Protein AF-A0A7S0HTX1-F1 (afdb_monomer_lite)

pLDDT: mean 81.2, std 21.31, range [28.7, 97.94]

Secondary structure (DSSP, 8-state):
----------------------GGG-----------TTTTTT-SPPTTSS-HHHH-EEEE--TT---EEEETSS-HHHHHHHHHHHHHH--EES-TT----SSEE-EEEEEE-HHHHHHHHHHHTTTS--EEEE-TTSTT--TTT-EEEE-----SEEEEEEPPTT-EE-S-PPP--EEETTEE--S------S--SS----------TT--

Radius of gyration: 23.36 Å; chains: 1; bounding box: 84×33×63 Å

Organism: NCBI:txid3032

Sequence (212 aa):
DEESETKTSEEWDDNGRKDDIDLASIRAVYKEGITSSQCLDGLLAANGDKDWNNLLMREEVGRGIDGFTVNNVILQDECAKLIAETEKMGYSFWNPDSTRTDYRNADTIEIINDKFAQDLWSRIKHLIVPSVTISPGQNRWSRELEGKWVAVGLNPNMLFNRYHPGGHFSPHTDGYTIVDFNTRSMYSALFYLNDCTKGGATRMMEESGDAL

Foldseek 3Di:
DDDDDDDDDDDDPPPPPPVPPPVVLPDQDDDVAPAPQCLLPPLADAPVVDDLVVQWDWACPDPPDPDIDIPPLQPLSSLVSVVVSVVVVPWDFRDPVDPDPPAFGWTKHKYQYPNVFVRSCVSCVVVDPQKDAADPPDPPDDPLRHGIAGDDTDGSIDMDIGADVVGDHDDDDDDKDDPDSRDIDDDDDDDDSDDDPDDPDDDDDDPPPPDD

Structure (mmCIF, N/CA/C/O backbone):
data_AF-A0A7S0HTX1-F1
#
_entry.id   AF-A0A7S0HTX1-F1
#
loop_
_atom_site.group_PDB
_atom_site.id
_atom_site.type_symbol
_atom_site.label_atom_id
_atom_site.label_alt_id
_atom_site.label_comp_id
_atom_site.label_asym_id
_atom_site.label_entity_id
_atom_site.label_seq_id
_atom_site.pdbx_PDB_ins_code
_atom_site.Cartn_x
_atom_site.Cartn_y
_atom_site.Cartn_z
_atom_site.occupancy
_atom_site.B_iso_or_equiv
_atom_site.auth_seq_id
_atom_site.auth_comp_id
_atom_site.auth_asym_id
_atom_site.auth_atom_id
_atom_site.pdbx_PDB_model_num
ATOM 1 N N . ASP A 1 1 ? 62.842 17.394 44.190 1.00 36.06 1 ASP A N 1
ATOM 2 C CA . ASP A 1 1 ? 63.768 16.313 43.840 1.00 36.06 1 ASP A CA 1
ATOM 3 C C . ASP A 1 1 ? 63.113 15.392 42.845 1.00 36.06 1 ASP A C 1
ATOM 5 O O . ASP A 1 1 ? 61.965 14.996 43.019 1.00 36.06 1 ASP A O 1
ATOM 9 N N . GLU A 1 2 ? 63.825 15.260 41.738 1.00 36.78 2 GLU A N 1
ATOM 10 C CA . GLU A 1 2 ? 63.507 14.549 40.509 1.00 36.78 2 GLU A CA 1
ATOM 11 C C . GLU A 1 2 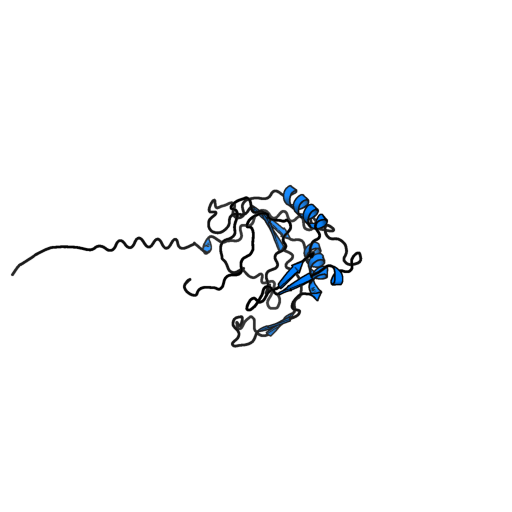? 63.372 13.043 40.760 1.00 36.78 2 GLU A C 1
ATOM 13 O O . GLU A 1 2 ? 64.079 12.503 41.602 1.00 36.78 2 GLU A O 1
ATOM 18 N N . GLU A 1 3 ? 62.517 12.361 39.999 1.00 36.28 3 GLU A N 1
ATOM 19 C CA . GLU A 1 3 ? 63.004 11.396 39.005 1.00 36.28 3 GLU A CA 1
ATOM 20 C C . GLU A 1 3 ? 61.860 10.879 38.124 1.00 36.28 3 GLU A C 1
ATOM 22 O O . GLU A 1 3 ? 60.774 10.510 38.569 1.00 36.28 3 GLU A O 1
ATOM 27 N N . SER A 1 4 ? 62.136 10.919 36.827 1.00 37.56 4 SER A N 1
ATOM 28 C CA . SER A 1 4 ? 61.386 10.338 35.725 1.00 37.56 4 SER A CA 1
ATOM 29 C C . SER A 1 4 ? 61.653 8.840 35.607 1.00 37.56 4 SER A C 1
ATOM 31 O O . SER A 1 4 ? 62.809 8.452 35.714 1.00 37.56 4 SER A O 1
ATOM 33 N N . GLU A 1 5 ? 60.666 8.046 35.182 1.00 34.84 5 GLU A N 1
ATOM 34 C CA . GLU A 1 5 ? 60.928 6.942 34.250 1.00 34.84 5 GLU A CA 1
ATOM 35 C C . GLU A 1 5 ? 59.662 6.509 33.486 1.00 34.84 5 GLU A C 1
ATOM 37 O O . GLU A 1 5 ? 58.601 6.239 34.042 1.00 34.84 5 GLU A O 1
ATOM 42 N N . THR A 1 6 ? 59.797 6.502 32.162 1.00 36.22 6 THR A N 1
ATOM 43 C CA . THR A 1 6 ? 58.844 6.082 31.124 1.00 36.22 6 THR A CA 1
ATOM 44 C C . THR A 1 6 ? 58.881 4.576 30.855 1.00 36.22 6 THR A C 1
ATOM 46 O O . THR A 1 6 ? 59.981 4.033 30.767 1.00 36.22 6 THR A O 1
ATOM 49 N N . LYS A 1 7 ? 57.710 3.975 30.556 1.00 33.84 7 LYS A N 1
ATOM 50 C CA . LYS A 1 7 ? 57.401 2.890 29.569 1.00 33.84 7 LYS A CA 1
ATOM 51 C C . LYS A 1 7 ? 56.114 2.158 30.009 1.00 33.84 7 LYS A C 1
ATOM 53 O O . LYS A 1 7 ? 55.938 1.993 31.203 1.00 33.84 7 LYS A O 1
ATOM 58 N N . THR A 1 8 ? 55.190 1.613 29.214 1.00 31.48 8 THR A N 1
ATOM 59 C CA . THR A 1 8 ? 54.783 1.561 27.789 1.00 31.48 8 THR A CA 1
ATOM 60 C C . THR A 1 8 ? 53.470 0.744 27.767 1.00 31.48 8 THR A C 1
ATOM 62 O O . THR A 1 8 ? 53.256 -0.028 28.699 1.00 31.48 8 THR A O 1
ATOM 65 N N . SER A 1 9 ? 52.704 0.841 26.665 1.00 29.75 9 SER A N 1
ATOM 66 C CA . SER A 1 9 ? 51.627 -0.061 26.173 1.00 29.75 9 SER A CA 1
ATOM 67 C C . SER A 1 9 ? 50.325 -0.101 26.998 1.00 29.75 9 SER A C 1
ATOM 69 O O . SER A 1 9 ? 50.384 -0.287 28.202 1.00 29.75 9 SER A O 1
ATOM 71 N N . GLU A 1 10 ? 49.113 0.062 26.464 1.00 30.55 10 GLU A N 1
ATOM 72 C CA . GLU A 1 10 ? 48.570 -0.239 25.132 1.00 30.55 10 GLU A CA 1
ATOM 73 C C . GLU A 1 10 ? 47.512 0.818 24.753 1.00 30.55 10 GLU A C 1
ATOM 75 O O . GLU A 1 10 ? 46.578 1.069 25.515 1.00 30.55 10 GLU A O 1
ATOM 80 N N . GLU A 1 11 ? 47.648 1.433 23.577 1.00 28.70 11 GLU A N 1
ATOM 81 C CA . GLU A 1 11 ? 46.566 2.187 22.937 1.00 28.70 11 GLU A CA 1
ATOM 82 C C . GLU A 1 11 ? 45.539 1.183 22.407 1.00 28.70 11 GLU A C 1
ATOM 84 O O . GLU A 1 11 ? 45.863 0.306 21.605 1.00 28.70 11 GLU A O 1
ATOM 89 N N . TRP A 1 12 ? 44.302 1.285 22.884 1.00 29.30 12 TRP A N 1
ATOM 90 C CA . TRP A 1 12 ? 43.168 0.608 22.275 1.00 29.30 12 TRP A CA 1
ATOM 91 C C . TRP A 1 12 ? 42.683 1.516 21.147 1.00 29.30 12 TRP A C 1
ATOM 93 O O . TRP A 1 12 ? 42.108 2.571 21.408 1.00 29.30 12 TRP A O 1
ATOM 103 N N . ASP A 1 13 ? 42.964 1.126 19.904 1.00 31.56 13 ASP A N 1
ATOM 104 C CA . ASP A 1 13 ? 42.397 1.760 18.715 1.00 31.56 13 ASP A CA 1
ATOM 105 C C . ASP A 1 13 ? 40.877 1.542 18.718 1.00 31.56 13 ASP A C 1
ATOM 107 O O . ASP A 1 13 ? 40.359 0.510 18.282 1.00 31.56 13 ASP A O 1
ATOM 111 N N . ASP A 1 14 ? 40.155 2.540 19.223 1.00 39.28 14 ASP A N 1
ATOM 112 C CA . ASP A 1 14 ? 38.710 2.684 19.088 1.00 39.28 14 ASP A CA 1
ATOM 113 C C . ASP A 1 14 ? 38.383 3.094 17.644 1.00 39.28 14 ASP A C 1
ATOM 115 O O . ASP A 1 14 ? 38.040 4.234 17.341 1.00 39.28 14 ASP A O 1
ATOM 119 N N . ASN A 1 15 ? 38.521 2.150 16.711 1.00 35.06 15 ASN A N 1
ATOM 120 C CA . ASN A 1 15 ? 37.925 2.264 15.380 1.00 35.06 15 ASN A CA 1
ATOM 121 C C . ASN A 1 15 ? 36.480 1.744 15.401 1.00 35.06 15 ASN A C 1
ATOM 123 O O . ASN A 1 15 ? 36.051 0.977 14.536 1.00 35.06 15 ASN A O 1
ATOM 127 N N . GLY A 1 16 ? 35.707 2.203 16.387 1.00 33.38 16 GLY A N 1
ATOM 128 C CA . GLY A 1 16 ? 34.257 2.232 16.329 1.00 33.38 16 GLY A CA 1
ATOM 129 C C . GLY A 1 16 ? 33.801 3.236 15.272 1.00 33.38 16 GLY A C 1
ATOM 130 O O . GLY A 1 16 ? 33.373 4.340 15.597 1.00 33.38 16 GLY A O 1
ATOM 131 N N . ARG A 1 17 ? 33.839 2.855 13.987 1.00 34.25 17 ARG A N 1
ATOM 132 C CA . ARG A 1 17 ? 32.943 3.479 13.003 1.00 34.25 17 ARG A CA 1
ATOM 133 C C . ARG A 1 17 ? 31.526 3.026 13.324 1.00 34.25 17 ARG A C 1
ATOM 135 O O . ARG A 1 17 ? 31.018 2.062 12.757 1.00 34.25 17 ARG A O 1
ATOM 142 N N . LYS A 1 18 ? 30.890 3.737 14.253 1.00 39.59 18 LYS A N 1
ATOM 143 C CA . LYS A 1 18 ? 29.456 3.972 14.157 1.00 39.59 18 LYS A CA 1
ATOM 144 C C . LYS A 1 18 ? 29.263 4.797 12.892 1.00 39.59 18 LYS A C 1
ATOM 146 O O . LYS A 1 18 ? 29.407 6.016 12.898 1.00 39.59 18 LYS A O 1
ATOM 151 N N . ASP A 1 19 ? 29.041 4.105 11.781 1.00 41.28 19 ASP A N 1
ATOM 152 C CA . ASP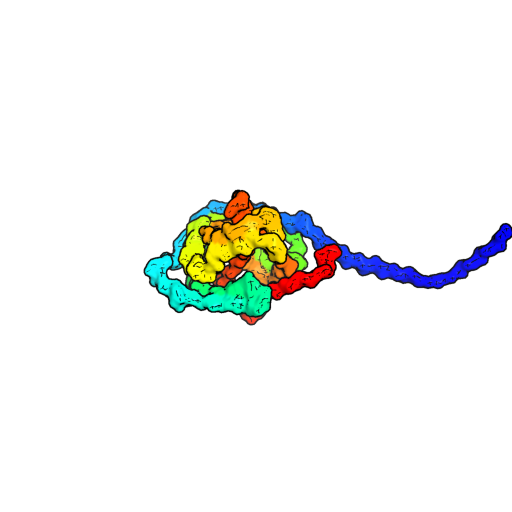 A 1 19 ? 28.448 4.714 10.601 1.00 41.28 19 ASP A CA 1
ATOM 153 C C . ASP A 1 19 ? 27.006 5.059 10.993 1.00 41.28 19 ASP A C 1
ATOM 155 O O . ASP A 1 19 ? 26.070 4.305 10.728 1.00 41.28 19 ASP A O 1
ATOM 159 N N . ASP A 1 20 ? 26.850 6.164 11.727 1.00 42.03 20 ASP A N 1
ATOM 160 C CA . ASP A 1 20 ? 25.557 6.716 12.088 1.00 42.03 20 ASP A CA 1
ATOM 161 C C . ASP A 1 20 ? 24.825 6.998 10.774 1.00 42.03 20 ASP A C 1
ATOM 163 O O . ASP A 1 20 ? 25.196 7.876 9.986 1.00 42.03 20 ASP A O 1
ATOM 167 N N . ILE A 1 21 ? 23.812 6.181 10.488 1.00 47.59 21 ILE A N 1
ATOM 168 C CA . ILE A 1 21 ? 22.892 6.430 9.389 1.00 47.59 21 ILE A CA 1
ATOM 169 C C . ILE A 1 21 ? 22.240 7.768 9.714 1.00 47.59 21 ILE A C 1
ATOM 171 O O . ILE A 1 21 ? 21.463 7.870 10.661 1.00 47.59 21 ILE A O 1
ATOM 175 N N . ASP A 1 22 ? 22.579 8.800 8.945 1.00 48.19 22 ASP A N 1
ATOM 176 C CA . ASP A 1 22 ? 21.937 10.100 9.061 1.00 48.19 22 ASP A CA 1
ATOM 177 C C . ASP A 1 22 ? 20.458 9.954 8.685 1.00 48.19 22 ASP A C 1
ATOM 179 O O . ASP A 1 22 ? 20.072 10.056 7.519 1.00 48.19 22 ASP A O 1
ATOM 183 N N . LEU A 1 23 ? 19.614 9.693 9.682 1.00 43.62 23 LEU A N 1
ATOM 184 C CA . LEU A 1 23 ? 18.167 9.584 9.527 1.00 43.62 23 LEU A CA 1
ATOM 185 C C . LEU A 1 23 ? 17.563 10.886 8.973 1.00 43.62 23 LEU A C 1
ATOM 187 O O . LEU A 1 23 ? 16.502 10.846 8.352 1.00 43.62 23 LEU A O 1
ATOM 191 N N . ALA A 1 24 ? 18.243 12.034 9.115 1.00 39.84 24 ALA A N 1
ATOM 192 C CA . ALA A 1 24 ? 17.802 13.298 8.528 1.00 39.84 24 ALA A CA 1
ATOM 193 C C . ALA A 1 24 ? 18.012 13.368 7.004 1.00 39.84 24 ALA A C 1
ATOM 195 O O . ALA A 1 24 ? 17.431 14.254 6.365 1.00 39.84 24 ALA A O 1
ATOM 196 N N . SER A 1 25 ? 18.785 12.437 6.426 1.00 41.06 25 SER A N 1
ATOM 197 C CA . SER A 1 25 ? 18.941 12.241 4.976 1.00 41.06 25 SER A CA 1
ATOM 198 C C . SER A 1 25 ? 17.798 11.431 4.345 1.00 41.06 25 SER A C 1
ATOM 200 O O . SER A 1 25 ? 17.620 11.453 3.126 1.00 41.06 25 SER A O 1
ATOM 202 N N . ILE A 1 26 ? 16.962 10.778 5.163 1.00 44.09 26 ILE A N 1
ATOM 203 C CA . ILE A 1 26 ? 15.733 10.105 4.731 1.00 44.09 26 ILE A CA 1
ATOM 204 C C . ILE A 1 26 ? 14.616 11.151 4.703 1.00 44.09 26 ILE A C 1
ATOM 206 O O . ILE A 1 26 ? 13.740 11.210 5.563 1.00 44.09 26 ILE A O 1
ATOM 210 N N . ARG A 1 27 ? 14.664 12.043 3.716 1.00 38.00 27 ARG A N 1
ATOM 211 C CA . ARG A 1 27 ? 13.543 12.938 3.413 1.00 38.00 27 ARG A CA 1
ATOM 212 C C . ARG A 1 27 ? 12.805 12.390 2.207 1.00 38.00 27 ARG A C 1
ATOM 214 O O . ARG A 1 27 ? 13.427 11.859 1.290 1.00 38.00 27 ARG A O 1
ATOM 221 N N . ALA A 1 28 ? 11.481 12.519 2.209 1.00 39.06 28 ALA A N 1
ATOM 222 C CA . ALA A 1 28 ? 10.701 12.314 1.000 1.00 39.06 28 ALA A CA 1
ATOM 223 C C . ALA A 1 28 ? 11.254 13.265 -0.066 1.00 39.06 28 ALA A C 1
ATOM 225 O O . ALA A 1 28 ? 11.171 14.487 0.084 1.00 39.06 28 ALA A O 1
ATOM 226 N N . VAL A 1 29 ? 11.892 12.711 -1.093 1.00 42.22 29 VAL A N 1
ATOM 227 C CA . VAL A 1 29 ? 12.323 13.517 -2.223 1.00 42.22 29 VAL A CA 1
ATOM 228 C C . VAL A 1 29 ? 11.120 13.672 -3.128 1.00 42.22 29 VAL A C 1
ATOM 230 O O . VAL A 1 29 ? 10.649 12.699 -3.716 1.00 42.22 29 VAL A O 1
ATOM 233 N N . TYR A 1 30 ? 10.618 14.901 -3.209 1.00 39.78 30 TYR A N 1
ATOM 234 C CA . TYR A 1 30 ? 9.608 15.270 -4.185 1.00 39.78 30 TYR A CA 1
ATOM 235 C C . TYR A 1 30 ? 10.227 15.130 -5.572 1.00 39.78 30 TYR A C 1
ATOM 237 O O . TYR A 1 30 ? 10.947 16.007 -6.045 1.00 39.78 30 TYR A O 1
ATOM 245 N N . LYS A 1 31 ? 9.951 14.008 -6.229 1.00 51.31 31 LYS A N 1
ATOM 246 C CA . LYS A 1 31 ? 10.006 13.967 -7.688 1.00 51.31 31 LYS A CA 1
ATOM 247 C C . LYS A 1 31 ? 8.867 14.850 -8.181 1.00 51.31 31 LYS A C 1
ATOM 249 O O . LYS A 1 31 ? 7.854 14.953 -7.489 1.00 51.31 31 LYS A O 1
ATOM 254 N N . GLU A 1 32 ? 9.020 15.508 -9.330 1.00 47.84 32 GLU A N 1
ATOM 255 C CA . GLU A 1 32 ? 7.864 16.105 -10.002 1.00 47.84 32 GLU A CA 1
ATOM 256 C C . GLU A 1 32 ? 6.833 14.989 -10.164 1.00 47.84 32 GLU A C 1
ATOM 258 O O . GLU A 1 32 ? 6.989 14.100 -11.001 1.00 47.84 32 GLU A O 1
ATOM 263 N N . GLY A 1 33 ? 5.849 14.961 -9.263 1.00 47.22 33 GLY A N 1
ATOM 264 C CA . GLY A 1 33 ? 4.803 13.967 -9.289 1.00 47.22 33 GLY A CA 1
ATOM 265 C C . GLY A 1 33 ? 4.161 14.111 -10.648 1.00 47.22 33 GLY A C 1
ATOM 266 O O . GLY A 1 33 ? 3.674 15.189 -10.995 1.00 47.22 33 GLY A O 1
ATOM 267 N N . ILE A 1 34 ? 4.184 13.049 -11.447 1.00 51.06 34 ILE A N 1
ATOM 268 C CA . ILE A 1 34 ? 3.283 12.978 -12.583 1.00 51.06 34 ILE A CA 1
ATOM 269 C C . ILE A 1 34 ? 1.907 12.855 -11.937 1.00 51.06 34 ILE A C 1
ATOM 271 O O . ILE A 1 34 ? 1.426 11.762 -11.646 1.00 51.06 34 ILE A O 1
ATOM 275 N N . THR A 1 35 ? 1.288 14.001 -11.654 1.00 51.25 35 THR A N 1
ATOM 276 C CA . THR A 1 35 ? -0.080 14.124 -11.156 1.00 51.25 35 THR A CA 1
ATOM 277 C C . THR A 1 35 ? -1.027 13.791 -12.303 1.00 51.25 35 THR A C 1
ATOM 279 O O . THR A 1 35 ? -1.844 14.599 -12.731 1.00 51.25 35 THR A O 1
ATOM 282 N N . SER A 1 36 ? -0.895 12.595 -12.869 1.00 58.31 36 SER A N 1
ATOM 283 C CA . SER A 1 36 ? -1.891 12.040 -13.763 1.00 58.31 36 SER A CA 1
ATOM 284 C C . SER A 1 36 ? -2.918 11.354 -12.881 1.00 58.31 36 SER A C 1
ATOM 286 O O . SER A 1 36 ? -2.930 10.133 -12.769 1.00 58.31 36 SER A O 1
ATOM 288 N N . SER A 1 37 ? -3.775 12.146 -12.235 1.00 64.00 37 SER A N 1
ATOM 289 C CA . SER A 1 37 ? -4.782 11.680 -11.268 1.00 64.00 37 SER A CA 1
ATOM 290 C C . SER A 1 37 ? -5.721 10.588 -11.796 1.00 64.00 37 SER A C 1
ATOM 292 O O . SER A 1 37 ? -6.448 9.994 -11.012 1.00 64.00 37 SER A O 1
ATOM 294 N N . GLN A 1 38 ? -5.684 10.310 -13.103 1.00 82.62 38 GLN A N 1
ATOM 295 C CA . GLN A 1 38 ? -6.527 9.349 -13.809 1.00 82.62 38 GLN A CA 1
ATOM 296 C C . GLN A 1 38 ? -5.748 8.208 -14.490 1.00 82.62 38 GLN A C 1
ATOM 298 O O . GLN A 1 38 ? -6.353 7.384 -15.167 1.00 82.62 38 GLN A O 1
ATOM 303 N N . CYS A 1 39 ? -4.413 8.127 -14.367 1.00 86.25 39 CYS A N 1
ATOM 304 C CA . CYS A 1 39 ? -3.630 7.129 -15.125 1.00 86.25 39 CYS A CA 1
ATOM 305 C C . CYS A 1 39 ? -3.918 5.671 -14.740 1.00 86.25 39 CYS A C 1
ATOM 307 O O . CYS A 1 39 ? -3.618 4.773 -15.522 1.00 86.25 39 CYS A O 1
ATOM 309 N N . LEU A 1 40 ? -4.472 5.434 -13.548 1.00 92.88 40 LEU A N 1
ATOM 310 C CA . LEU A 1 40 ? -4.791 4.096 -13.049 1.00 92.88 40 LEU A CA 1
ATOM 311 C C . LEU A 1 40 ? -6.294 3.786 -13.107 1.00 92.88 40 LEU A C 1
ATOM 313 O O . LEU A 1 40 ? -6.724 2.700 -12.708 1.00 92.88 40 LEU A O 1
ATOM 317 N N . ASP A 1 41 ? -7.103 4.725 -13.598 1.00 93.31 41 ASP A N 1
ATOM 318 C CA . ASP A 1 41 ? -8.555 4.603 -13.598 1.00 93.31 41 ASP A CA 1
ATOM 319 C C . ASP A 1 41 ? -8.996 3.465 -14.523 1.00 93.31 41 ASP A C 1
ATOM 321 O O . ASP A 1 41 ? -8.595 3.375 -15.683 1.00 93.31 41 ASP A O 1
ATOM 325 N N . GLY A 1 42 ? -9.847 2.578 -14.004 1.00 91.31 42 GLY A N 1
ATOM 326 C CA . GLY A 1 42 ? -10.396 1.462 -14.778 1.00 91.31 42 GLY A CA 1
ATOM 327 C C . GLY A 1 42 ? -9.403 0.334 -15.080 1.00 91.31 42 GLY A C 1
ATOM 328 O O . GLY A 1 42 ? -9.746 -0.580 -15.828 1.00 91.31 42 GLY A O 1
ATOM 329 N N . LEU A 1 43 ? -8.197 0.353 -14.497 1.00 93.06 43 LEU A N 1
ATOM 330 C CA . LEU A 1 43 ? -7.252 -0.762 -14.631 1.00 93.06 43 LEU A CA 1
ATOM 331 C C . LEU A 1 43 ? -7.687 -2.006 -13.847 1.00 93.06 43 LEU A C 1
ATOM 333 O O . LEU A 1 43 ? -7.308 -3.119 -14.214 1.00 93.06 43 LEU A O 1
ATOM 337 N N . LEU A 1 44 ? -8.495 -1.821 -12.800 1.00 92.00 44 LEU A N 1
ATOM 338 C CA . LEU A 1 44 ? -9.125 -2.902 -12.049 1.00 92.00 44 LEU A CA 1
ATOM 339 C C . LEU A 1 44 ? -10.508 -3.219 -12.622 1.00 92.00 44 LEU A C 1
ATOM 341 O O . LEU A 1 44 ? -11.288 -2.319 -12.938 1.00 92.00 44 LEU A O 1
ATOM 345 N N . ALA A 1 45 ? -10.835 -4.506 -12.703 1.00 84.56 45 ALA A N 1
ATOM 346 C CA . ALA A 1 45 ? -12.175 -4.970 -13.023 1.00 84.56 45 ALA A CA 1
ATOM 347 C C . ALA A 1 45 ? -13.186 -4.459 -11.988 1.00 84.56 45 ALA A C 1
ATOM 349 O O . ALA A 1 45 ? -12.895 -4.403 -10.784 1.00 84.56 45 ALA A O 1
ATOM 350 N N . ALA A 1 46 ? -14.391 -4.131 -12.458 1.00 76.38 46 ALA A N 1
ATOM 351 C CA . ALA A 1 46 ? -15.442 -3.618 -11.600 1.00 76.38 46 ALA A CA 1
ATOM 352 C C . ALA A 1 46 ? -15.851 -4.666 -10.557 1.00 76.38 46 ALA A C 1
ATOM 354 O O . ALA A 1 46 ? -15.919 -5.867 -10.826 1.00 76.38 46 ALA A O 1
ATOM 355 N N . ASN A 1 47 ? -16.187 -4.204 -9.351 1.00 67.81 47 ASN A N 1
ATOM 356 C CA . ASN A 1 47 ? -16.544 -5.110 -8.261 1.00 67.81 47 ASN A CA 1
ATOM 357 C C . ASN A 1 47 ? -17.820 -5.931 -8.528 1.00 67.81 47 ASN A C 1
ATOM 359 O O . ASN A 1 47 ? -18.008 -6.956 -7.887 1.00 67.81 47 ASN A O 1
ATOM 363 N N . GLY A 1 48 ? -18.668 -5.511 -9.475 1.00 66.75 48 GLY A N 1
ATOM 364 C CA . GLY A 1 48 ? -19.864 -6.252 -9.889 1.00 66.75 48 GLY A CA 1
ATOM 365 C C . GLY A 1 48 ? -19.597 -7.432 -10.830 1.00 66.75 48 GLY A C 1
ATOM 366 O O . GLY A 1 48 ? -20.476 -8.271 -10.994 1.00 66.75 48 GLY A O 1
ATOM 367 N N . ASP A 1 49 ? -18.399 -7.523 -11.414 1.00 66.56 49 ASP A N 1
ATOM 368 C CA . ASP A 1 49 ? -18.086 -8.541 -12.424 1.00 66.56 49 ASP A CA 1
ATOM 369 C C . ASP A 1 49 ? -17.595 -9.859 -11.809 1.00 66.56 49 ASP A C 1
ATOM 371 O O . ASP A 1 49 ? -17.487 -10.869 -12.508 1.00 66.56 49 ASP A O 1
ATOM 375 N N . LYS A 1 50 ? -17.249 -9.860 -10.512 1.00 73.25 50 LYS A N 1
ATOM 376 C CA . LYS A 1 50 ? -16.622 -11.001 -9.833 1.00 73.25 50 LYS A CA 1
ATOM 377 C C . LYS A 1 50 ? -17.112 -11.158 -8.399 1.00 73.25 50 LYS A C 1
ATOM 379 O O . LYS A 1 50 ? -17.334 -10.182 -7.689 1.00 73.25 50 LYS A O 1
ATOM 384 N N . ASP A 1 51 ? -17.203 -12.407 -7.954 1.00 81.38 51 ASP A N 1
ATOM 385 C CA . ASP A 1 51 ? -17.455 -12.737 -6.553 1.00 81.38 51 ASP A CA 1
ATOM 386 C C . ASP A 1 51 ? -16.143 -12.717 -5.757 1.00 81.38 51 ASP A C 1
ATOM 388 O O . ASP A 1 51 ? -15.459 -13.730 -5.593 1.00 81.38 51 ASP A O 1
ATOM 392 N N . TRP A 1 52 ? -15.763 -11.527 -5.292 1.00 79.50 52 TRP A N 1
ATOM 393 C CA . TRP A 1 52 ? -14.509 -11.310 -4.566 1.00 79.50 52 TRP A CA 1
ATOM 394 C C . TRP A 1 52 ? -14.410 -12.098 -3.261 1.00 79.50 52 TRP A C 1
ATOM 396 O O . TRP A 1 52 ? -13.307 -12.482 -2.885 1.00 79.50 52 TRP A O 1
ATOM 406 N N . ASN A 1 53 ? -15.536 -12.421 -2.618 1.00 75.75 53 ASN A N 1
ATOM 407 C CA . ASN A 1 53 ? -15.525 -13.228 -1.396 1.00 75.75 53 ASN A CA 1
ATOM 408 C C . ASN A 1 53 ? -14.985 -14.643 -1.652 1.00 75.75 53 ASN A C 1
ATOM 410 O O . ASN A 1 53 ? -14.395 -15.243 -0.760 1.00 75.75 53 ASN A O 1
ATOM 414 N N . ASN A 1 54 ? -15.180 -15.164 -2.867 1.00 79.38 54 ASN A N 1
ATOM 415 C CA . ASN A 1 54 ? -14.705 -16.485 -3.271 1.00 79.38 54 ASN A CA 1
ATOM 416 C C . ASN A 1 54 ? -13.316 -16.459 -3.933 1.00 79.38 54 ASN A C 1
ATOM 418 O O . ASN A 1 54 ? -12.666 -17.498 -4.020 1.00 79.38 54 ASN A O 1
ATOM 422 N N . LEU A 1 55 ? -12.856 -15.300 -4.417 1.00 83.94 55 LEU A N 1
ATOM 423 C CA . LEU A 1 55 ? -11.550 -15.162 -5.077 1.00 83.94 55 LEU A CA 1
ATOM 424 C C . LEU A 1 55 ? -10.416 -14.802 -4.116 1.00 83.94 55 LEU A C 1
ATOM 426 O O . LEU A 1 55 ? -9.266 -15.181 -4.358 1.00 83.94 55 LEU A O 1
ATOM 430 N N . LEU A 1 56 ? -10.728 -14.045 -3.065 1.00 90.00 56 LEU A N 1
ATOM 431 C CA . LEU A 1 56 ? -9.744 -13.576 -2.103 1.00 90.00 56 LEU A CA 1
ATOM 432 C C . LEU A 1 56 ? -9.496 -14.641 -1.037 1.00 90.00 56 LEU A C 1
ATOM 434 O O . LEU A 1 56 ? -10.424 -15.140 -0.405 1.00 90.00 56 LEU A O 1
ATOM 438 N N . MET A 1 57 ? -8.225 -14.956 -0.804 1.00 87.94 57 MET A N 1
ATOM 439 C CA .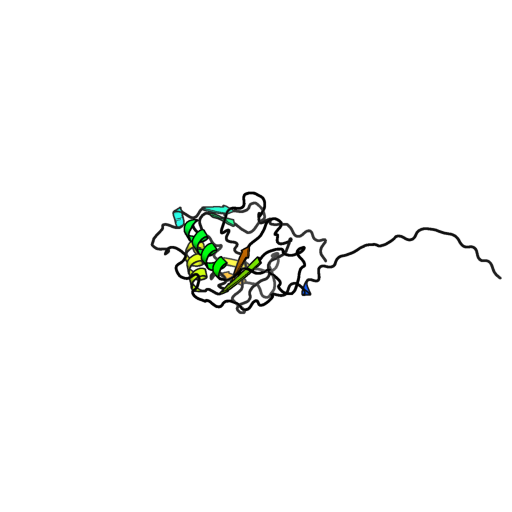 MET A 1 57 ? -7.816 -15.884 0.252 1.00 87.94 57 MET A CA 1
ATOM 440 C C . MET A 1 57 ? -6.962 -15.128 1.258 1.00 87.94 57 MET A C 1
ATOM 442 O O . MET A 1 57 ? -5.839 -14.746 0.933 1.00 87.94 57 MET A O 1
ATOM 446 N N . ARG A 1 58 ? -7.518 -14.874 2.448 1.00 92.25 58 ARG A N 1
ATOM 447 C CA . ARG A 1 58 ? -6.814 -14.235 3.565 1.00 92.25 58 ARG A CA 1
ATOM 448 C C . ARG A 1 58 ? -6.088 -15.281 4.408 1.00 92.25 58 ARG A C 1
ATOM 450 O O . ARG A 1 58 ? -6.695 -16.275 4.797 1.00 92.25 58 ARG A O 1
ATOM 457 N N . GLU A 1 59 ? -4.839 -14.999 4.761 1.00 92.62 59 GLU A N 1
ATOM 458 C CA . GLU A 1 59 ? -4.027 -15.821 5.661 1.00 92.62 59 GLU A CA 1
ATOM 459 C C . GLU A 1 59 ? -3.343 -14.937 6.712 1.00 92.62 59 GLU A C 1
ATOM 461 O O . GLU A 1 59 ? -2.804 -13.881 6.395 1.00 92.62 59 GLU A O 1
ATOM 466 N N . GLU A 1 60 ? -3.350 -15.345 7.980 1.00 91.31 60 GLU A N 1
ATOM 467 C CA . GLU A 1 60 ? -2.612 -14.627 9.028 1.00 91.31 60 GLU A CA 1
ATOM 468 C C . GLU A 1 60 ? -1.104 -14.888 8.894 1.00 91.31 60 GLU A C 1
ATOM 470 O O . GLU A 1 60 ? -0.691 -16.029 8.683 1.00 91.31 60 GLU A O 1
ATOM 475 N N . VAL A 1 61 ? -0.264 -13.859 9.070 1.00 85.94 61 VAL A N 1
ATOM 476 C CA . VAL A 1 61 ? 1.200 -13.965 8.858 1.00 85.94 61 VAL A CA 1
ATOM 477 C C . VAL A 1 61 ? 1.889 -14.858 9.909 1.00 85.94 61 VAL A C 1
ATOM 479 O O . VAL A 1 61 ? 2.988 -15.362 9.677 1.00 85.94 61 VAL A O 1
ATOM 482 N N . GLY A 1 62 ? 1.245 -15.120 11.051 1.00 77.25 62 GLY A N 1
ATOM 483 C CA . GLY A 1 62 ? 1.735 -16.033 12.088 1.00 77.25 62 GLY A CA 1
ATOM 484 C C . GLY A 1 62 ? 1.584 -15.474 13.503 1.00 77.25 62 GLY A C 1
ATOM 485 O O . GLY A 1 62 ? 0.969 -14.434 13.722 1.00 77.25 62 GLY A O 1
ATOM 486 N N . ARG A 1 63 ? 2.129 -16.177 14.505 1.00 74.50 63 ARG A N 1
ATOM 487 C CA . ARG A 1 63 ? 2.024 -15.748 15.912 1.00 74.50 63 ARG A CA 1
ATOM 488 C C . ARG A 1 63 ? 2.823 -14.465 16.153 1.00 74.50 63 ARG A C 1
ATOM 490 O O . ARG A 1 63 ? 4.005 -14.418 15.839 1.00 74.50 63 ARG A O 1
ATOM 497 N N . GLY A 1 64 ? 2.188 -13.482 16.788 1.00 78.44 64 GLY A N 1
ATOM 498 C CA . GLY A 1 64 ? 2.839 -12.255 17.264 1.00 78.44 64 GLY A CA 1
ATOM 499 C C . GLY A 1 64 ? 2.936 -11.125 16.237 1.00 78.44 64 GLY A C 1
ATOM 500 O O . GLY A 1 64 ? 3.327 -10.025 16.610 1.00 78.44 64 GLY A O 1
ATOM 501 N N . ILE A 1 65 ? 2.541 -11.356 14.982 1.00 85.88 65 ILE A N 1
ATOM 502 C CA . ILE A 1 65 ? 2.487 -10.319 13.947 1.00 85.88 65 ILE A CA 1
ATOM 503 C C . ILE A 1 65 ? 1.034 -9.872 13.793 1.00 85.88 65 ILE A C 1
ATOM 505 O O . ILE A 1 65 ? 0.162 -10.678 13.481 1.00 85.88 65 ILE A O 1
ATOM 509 N N . ASP A 1 66 ? 0.776 -8.583 14.005 1.00 88.81 66 ASP A N 1
ATOM 510 C CA . ASP A 1 66 ? -0.521 -7.975 13.703 1.00 88.81 66 ASP A CA 1
ATOM 511 C C . ASP A 1 66 ? -0.594 -7.641 12.207 1.00 88.81 66 ASP A C 1
ATOM 513 O O . ASP A 1 66 ? -0.304 -6.520 11.788 1.00 88.81 66 ASP A O 1
ATOM 517 N N . GLY A 1 67 ? -0.898 -8.658 11.399 1.00 91.75 67 GLY A N 1
ATOM 518 C CA . GLY A 1 67 ? -0.975 -8.550 9.949 1.00 91.75 67 GLY A CA 1
ATOM 519 C C . GLY A 1 67 ? -1.397 -9.852 9.270 1.00 91.75 67 GLY A C 1
ATOM 520 O O . GLY A 1 67 ? -1.237 -10.950 9.804 1.00 91.75 67 GLY A O 1
ATOM 521 N N . PHE A 1 68 ? -1.911 -9.716 8.053 1.00 94.69 68 PHE A N 1
ATOM 522 C CA . PHE A 1 68 ? -2.377 -10.818 7.216 1.00 94.69 68 PHE A CA 1
ATOM 523 C C . PHE A 1 68 ? -1.966 -10.582 5.760 1.00 94.69 68 PHE A C 1
ATOM 525 O O . PHE A 1 68 ? -1.719 -9.450 5.341 1.00 94.69 68 PHE A O 1
ATOM 532 N N . THR A 1 69 ? -1.910 -11.653 4.980 1.00 95.38 69 THR A N 1
ATOM 533 C CA . THR A 1 69 ? -1.795 -11.612 3.523 1.00 95.38 69 THR A CA 1
ATOM 534 C C . THR A 1 69 ? -3.158 -11.871 2.895 1.00 95.38 69 TH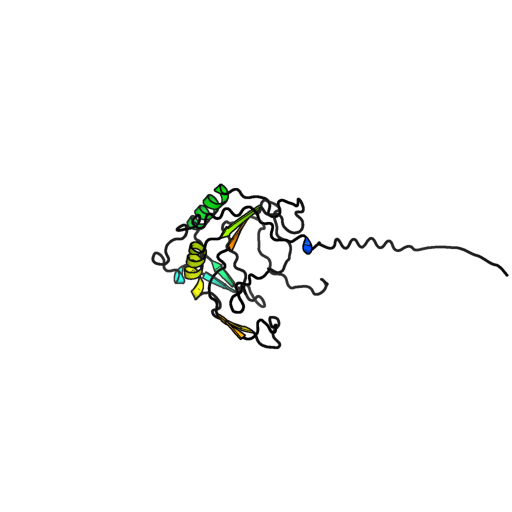R A C 1
ATOM 536 O O . THR A 1 69 ? -4.041 -12.477 3.506 1.00 95.38 69 THR A O 1
ATOM 539 N N . VAL A 1 70 ? -3.347 -11.390 1.666 1.00 95.62 70 VAL A N 1
ATOM 540 C CA . VAL A 1 70 ? -4.521 -11.714 0.854 1.00 95.62 70 VAL A CA 1
ATOM 541 C C . VAL A 1 70 ? -4.068 -12.017 -0.565 1.00 95.62 70 VAL A C 1
ATOM 543 O O . VAL A 1 70 ? -3.445 -11.178 -1.215 1.00 95.62 70 VAL A O 1
ATOM 546 N N . ASN A 1 71 ? -4.405 -13.203 -1.060 1.00 94.25 71 ASN A N 1
ATOM 547 C CA . ASN A 1 71 ? -4.130 -13.589 -2.441 1.00 94.25 71 ASN A CA 1
ATOM 548 C C . ASN A 1 71 ? -5.210 -13.055 -3.392 1.00 94.25 71 ASN A C 1
ATOM 550 O O . ASN A 1 71 ? -6.368 -12.897 -3.005 1.00 94.25 71 ASN A O 1
ATOM 554 N N . ASN A 1 72 ? -4.827 -12.822 -4.652 1.00 93.62 72 ASN A N 1
ATOM 555 C CA . ASN A 1 72 ? -5.704 -12.380 -5.748 1.00 93.62 72 ASN A CA 1
ATOM 556 C C . ASN A 1 72 ? -6.365 -11.003 -5.558 1.00 93.62 72 ASN A C 1
ATOM 558 O O . ASN A 1 72 ? -7.390 -10.722 -6.182 1.00 93.62 72 ASN A O 1
ATOM 562 N N . VAL A 1 73 ? -5.789 -10.127 -4.725 1.00 94.56 73 VAL A N 1
ATOM 563 C CA . VAL A 1 73 ? -6.298 -8.754 -4.567 1.00 94.56 73 VAL A CA 1
ATOM 564 C C . VAL A 1 73 ? -6.202 -7.969 -5.866 1.00 94.56 73 VAL A C 1
ATOM 566 O O . VAL A 1 73 ? -7.139 -7.255 -6.200 1.00 94.56 73 VAL A O 1
ATOM 569 N N . ILE A 1 74 ? -5.103 -8.110 -6.603 1.00 95.12 74 ILE A N 1
ATOM 570 C CA . ILE A 1 74 ? -4.932 -7.581 -7.956 1.00 95.12 74 ILE A CA 1
ATOM 571 C C . ILE A 1 74 ? -4.653 -8.786 -8.845 1.00 95.12 74 ILE A C 1
ATOM 573 O O . ILE A 1 74 ? -3.798 -9.615 -8.532 1.00 95.12 74 ILE A O 1
ATOM 577 N N . LEU A 1 75 ? -5.436 -8.938 -9.904 1.00 93.12 75 LEU A N 1
ATOM 578 C CA . LEU A 1 75 ? -5.349 -10.096 -10.781 1.00 93.12 75 LEU A CA 1
ATOM 579 C C . LEU A 1 75 ? -4.151 -9.980 -11.715 1.00 93.12 75 LEU A C 1
ATOM 581 O O . LEU A 1 75 ? -3.676 -8.889 -12.005 1.00 93.12 75 LEU A O 1
ATOM 585 N N . GLN A 1 76 ? -3.684 -11.112 -12.236 1.00 94.50 76 GLN A N 1
ATOM 586 C CA . GLN A 1 76 ? -2.469 -11.160 -13.051 1.00 94.50 76 GLN A CA 1
ATOM 587 C C . GLN A 1 76 ? -2.510 -10.223 -14.274 1.00 94.50 76 GLN A C 1
ATOM 589 O O . GLN A 1 76 ? -1.509 -9.583 -14.595 1.00 94.50 76 GLN A O 1
ATOM 594 N N . ASP A 1 77 ? -3.657 -10.103 -14.947 1.00 95.44 77 ASP A N 1
ATOM 595 C CA . ASP A 1 77 ? -3.822 -9.196 -16.086 1.00 95.44 77 ASP A CA 1
ATOM 596 C C . ASP A 1 77 ? -3.904 -7.720 -15.657 1.00 95.44 77 ASP A C 1
ATOM 598 O O . ASP A 1 77 ? -3.404 -6.846 -16.362 1.00 95.44 77 ASP A O 1
ATOM 602 N N . GLU A 1 78 ? -4.500 -7.437 -14.495 1.00 96.25 78 GLU A N 1
ATOM 603 C CA . GLU A 1 78 ? -4.542 -6.105 -13.878 1.00 96.25 78 GLU A CA 1
ATOM 604 C C . GLU A 1 78 ? -3.135 -5.661 -13.445 1.00 96.25 78 GLU A C 1
ATOM 606 O O . GLU A 1 78 ? -2.719 -4.544 -13.749 1.00 96.25 78 GLU A O 1
ATOM 611 N N . CYS A 1 79 ? -2.361 -6.558 -12.829 1.00 97.94 79 CYS A N 1
ATOM 612 C CA . CYS A 1 79 ? -0.953 -6.351 -12.500 1.00 97.94 79 CYS A CA 1
ATOM 613 C C . CYS A 1 79 ? -0.126 -6.016 -13.746 1.00 97.94 79 CYS A C 1
ATOM 615 O O . CYS A 1 79 ? 0.631 -5.048 -13.742 1.00 97.94 79 CYS A O 1
ATOM 617 N N . ALA A 1 80 ? -0.301 -6.773 -14.835 1.00 97.44 80 ALA A N 1
ATOM 618 C CA . ALA A 1 80 ? 0.403 -6.517 -16.089 1.00 97.44 80 ALA A CA 1
ATOM 619 C C . ALA A 1 80 ? 0.065 -5.133 -16.675 1.00 97.44 80 ALA A C 1
ATOM 621 O O . ALA A 1 80 ? 0.964 -4.429 -17.135 1.00 97.44 80 ALA A O 1
ATOM 622 N N . LYS A 1 81 ? -1.208 -4.713 -16.617 1.00 96.69 81 LYS A N 1
ATOM 623 C CA . LYS A 1 81 ? -1.635 -3.366 -17.036 1.00 96.69 81 LYS A CA 1
ATOM 624 C C . LYS A 1 81 ? -1.016 -2.278 -16.156 1.00 96.69 81 LYS A C 1
ATOM 626 O O . LYS A 1 81 ? -0.491 -1.307 -16.688 1.00 96.69 81 LYS A O 1
ATOM 631 N N . LEU A 1 82 ? -1.020 -2.455 -14.832 1.00 96.69 82 LEU A N 1
ATOM 632 C CA . LEU A 1 82 ? -0.412 -1.514 -13.883 1.00 96.69 82 LEU A CA 1
ATOM 633 C C . LEU A 1 82 ? 1.090 -1.340 -14.125 1.00 96.69 82 LEU A C 1
ATOM 635 O O . LEU A 1 82 ? 1.587 -0.216 -14.178 1.00 96.69 82 LEU A O 1
ATOM 639 N N . ILE A 1 83 ? 1.812 -2.445 -14.316 1.00 96.81 83 ILE A N 1
ATOM 640 C CA . ILE A 1 83 ? 3.239 -2.407 -14.650 1.00 96.81 83 ILE A CA 1
ATOM 641 C C . ILE A 1 83 ? 3.442 -1.642 -15.960 1.00 96.81 83 ILE A C 1
ATOM 643 O O . ILE A 1 83 ? 4.224 -0.698 -15.989 1.00 96.81 83 ILE A O 1
ATOM 647 N N . ALA A 1 84 ? 2.695 -1.981 -17.014 1.00 95.69 84 ALA A N 1
ATOM 648 C CA . ALA A 1 84 ? 2.827 -1.323 -18.310 1.00 95.69 84 ALA A CA 1
ATOM 649 C C . ALA A 1 84 ? 2.538 0.187 -18.252 1.00 95.69 84 ALA A C 1
ATOM 651 O O . ALA A 1 84 ? 3.252 0.962 -18.885 1.00 95.69 84 ALA A O 1
ATOM 652 N N . GLU A 1 85 ? 1.517 0.627 -17.508 1.00 94.31 85 GLU A N 1
ATOM 653 C CA . GLU A 1 85 ? 1.226 2.058 -17.359 1.00 94.31 85 GLU A CA 1
ATOM 654 C C . GLU A 1 85 ? 2.308 2.786 -16.559 1.00 94.31 85 GLU A C 1
ATOM 656 O O . GLU A 1 85 ? 2.773 3.845 -16.980 1.00 94.31 85 GLU A O 1
ATOM 661 N N . THR A 1 86 ? 2.768 2.212 -15.447 1.00 93.50 86 THR A N 1
ATOM 662 C CA . THR A 1 86 ? 3.815 2.850 -14.635 1.00 93.50 86 THR A CA 1
ATOM 663 C C . THR A 1 86 ? 5.185 2.847 -15.317 1.00 93.50 86 THR A C 1
ATOM 665 O O . THR A 1 86 ? 5.942 3.799 -15.161 1.00 93.50 86 THR A O 1
ATOM 668 N N . GLU A 1 87 ? 5.514 1.855 -16.150 1.00 94.06 87 GLU A N 1
ATOM 669 C CA . GLU A 1 87 ? 6.764 1.865 -16.923 1.00 94.06 87 GLU A CA 1
ATOM 670 C C . GLU A 1 87 ? 6.833 3.028 -17.923 1.00 94.06 87 GLU A C 1
ATOM 672 O O . GLU A 1 87 ? 7.899 3.627 -18.080 1.00 94.06 87 GLU A O 1
ATOM 677 N N . LYS A 1 88 ? 5.707 3.411 -18.542 1.00 91.31 88 LYS A N 1
ATOM 678 C CA . LYS A 1 88 ? 5.643 4.568 -19.459 1.00 91.31 88 LYS A CA 1
ATOM 679 C C . LYS A 1 88 ? 5.943 5.897 -18.766 1.00 91.31 88 LYS A C 1
ATOM 681 O O . LYS A 1 88 ? 6.361 6.840 -19.430 1.00 91.31 88 LYS A O 1
ATOM 686 N N . MET A 1 89 ? 5.709 5.981 -17.458 1.00 89.50 89 MET A N 1
ATOM 687 C CA . MET A 1 89 ? 5.929 7.194 -16.666 1.00 89.50 89 MET A CA 1
ATOM 688 C C . MET A 1 89 ? 7.410 7.428 -16.338 1.00 89.50 89 MET A C 1
ATOM 690 O O . MET A 1 89 ? 7.777 8.542 -15.984 1.00 89.50 89 MET A O 1
ATOM 694 N N . GLY A 1 90 ? 8.263 6.409 -16.495 1.00 90.25 90 GLY A N 1
ATOM 695 C CA . GLY A 1 90 ? 9.703 6.523 -16.277 1.00 90.25 90 GLY A CA 1
ATOM 696 C C . GLY A 1 90 ? 10.095 6.379 -14.808 1.00 90.25 90 GLY A C 1
ATOM 697 O O . GLY A 1 90 ? 10.187 7.351 -14.061 1.00 90.25 90 GLY A O 1
ATOM 698 N N . TYR A 1 91 ? 10.389 5.143 -14.401 1.00 92.00 91 TYR A N 1
ATOM 699 C CA . TYR A 1 91 ? 10.987 4.868 -13.096 1.00 92.00 91 TYR A CA 1
ATOM 700 C C . TYR A 1 91 ? 12.346 5.565 -12.972 1.00 92.00 91 TYR A C 1
ATOM 702 O O . TYR A 1 91 ? 13.138 5.597 -13.913 1.00 92.00 91 TYR A O 1
ATOM 710 N N . SER A 1 92 ? 12.621 6.104 -11.790 1.00 89.25 92 SER A N 1
ATOM 711 C CA . SER A 1 92 ? 13.900 6.732 -11.457 1.00 89.25 92 SER A CA 1
ATOM 712 C C . SER A 1 92 ? 14.332 6.328 -10.057 1.00 89.25 92 SER A C 1
ATOM 714 O O . SER A 1 92 ? 13.483 5.994 -9.227 1.00 89.25 92 SER A O 1
ATOM 716 N N . PHE A 1 93 ? 15.629 6.407 -9.768 1.00 89.81 93 PHE A N 1
ATOM 717 C CA . PHE A 1 93 ? 16.166 6.048 -8.458 1.00 89.81 93 PHE A CA 1
ATOM 718 C C . PHE A 1 93 ? 15.448 6.796 -7.326 1.00 89.81 93 PHE A C 1
ATOM 720 O O . PHE A 1 93 ? 15.077 7.961 -7.486 1.00 89.81 93 PHE A O 1
ATOM 727 N N . TRP A 1 94 ? 15.168 6.117 -6.210 1.00 83.44 94 TRP A N 1
ATOM 728 C CA . TRP A 1 94 ? 14.277 6.630 -5.158 1.00 83.44 94 TRP A CA 1
ATOM 729 C C . TRP A 1 94 ? 14.707 7.990 -4.591 1.00 83.44 94 TRP A C 1
ATOM 731 O O . TRP A 1 94 ? 13.844 8.810 -4.285 1.00 83.44 94 TRP A O 1
ATOM 741 N N . ASN A 1 95 ? 16.018 8.229 -4.487 1.00 85.06 95 ASN A N 1
ATOM 742 C CA . ASN A 1 95 ? 16.599 9.483 -4.030 1.00 85.06 95 ASN A CA 1
ATOM 743 C C . ASN A 1 95 ? 17.480 10.077 -5.141 1.00 85.06 95 ASN A C 1
ATOM 745 O O . ASN A 1 95 ? 18.623 9.651 -5.283 1.00 85.06 95 ASN A O 1
ATOM 749 N N . PRO A 1 96 ? 16.991 11.048 -5.928 1.00 78.81 96 PRO A N 1
ATOM 750 C CA . PRO A 1 96 ? 17.765 11.642 -7.018 1.00 78.81 96 PRO A CA 1
ATOM 751 C C . PRO A 1 96 ? 19.037 12.366 -6.548 1.00 78.81 96 PRO A C 1
ATOM 753 O O . PRO A 1 96 ? 19.960 12.522 -7.344 1.00 78.81 96 PRO A O 1
ATOM 756 N N . ASP A 1 97 ? 19.115 12.755 -5.272 1.00 82.19 97 ASP A N 1
ATOM 757 C CA . ASP A 1 97 ? 20.247 13.486 -4.695 1.00 82.19 97 ASP A CA 1
ATOM 758 C C . ASP A 1 97 ? 21.297 12.561 -4.056 1.00 82.19 97 ASP A C 1
ATOM 760 O O . ASP A 1 97 ? 22.293 13.027 -3.500 1.00 82.19 97 ASP A O 1
ATOM 764 N N . SER A 1 98 ? 21.094 11.242 -4.108 1.00 77.19 98 SER A N 1
ATOM 765 C CA . SER A 1 98 ? 21.968 10.271 -3.458 1.00 77.19 98 SER A CA 1
ATOM 766 C C . SER A 1 98 ? 22.294 9.091 -4.361 1.00 77.19 98 SER A C 1
ATOM 768 O O . SER A 1 98 ? 21.454 8.575 -5.087 1.00 77.19 98 SER A O 1
ATOM 770 N N . THR A 1 99 ? 23.532 8.613 -4.265 1.00 75.75 99 THR A N 1
ATOM 771 C CA . THR A 1 99 ? 23.979 7.350 -4.872 1.00 75.75 99 THR A CA 1
ATOM 772 C C . THR A 1 99 ? 24.112 6.230 -3.837 1.00 75.75 99 THR A C 1
ATOM 774 O O . THR A 1 99 ? 24.511 5.112 -4.171 1.00 75.75 99 THR A O 1
ATOM 777 N N . ARG A 1 100 ? 23.784 6.517 -2.568 1.00 81.00 100 ARG A N 1
ATOM 778 C CA . ARG A 1 100 ? 23.785 5.547 -1.470 1.00 81.00 100 ARG A CA 1
ATOM 779 C C . ARG A 1 100 ? 22.692 4.506 -1.706 1.00 81.00 100 ARG A C 1
ATOM 781 O O . ARG A 1 100 ? 21.525 4.844 -1.891 1.00 81.00 100 ARG A O 1
ATOM 788 N N . THR A 1 101 ? 23.084 3.239 -1.676 1.00 85.38 101 THR A N 1
ATOM 789 C CA . THR A 1 101 ? 22.202 2.085 -1.917 1.00 85.38 101 THR A CA 1
ATOM 790 C C . THR A 1 101 ? 22.096 1.162 -0.704 1.00 85.38 101 THR A C 1
ATOM 792 O O . THR A 1 101 ? 21.438 0.138 -0.798 1.00 85.38 101 THR A O 1
ATOM 795 N N . ASP A 1 102 ? 22.719 1.521 0.421 1.00 86.88 102 ASP A N 1
ATOM 796 C CA . ASP A 1 102 ? 22.759 0.767 1.681 1.00 86.88 102 ASP A CA 1
ATOM 797 C C . ASP A 1 102 ? 21.425 0.784 2.436 1.00 86.88 102 ASP A C 1
ATOM 799 O O . ASP A 1 102 ? 21.046 -0.205 3.056 1.00 86.88 102 ASP A O 1
ATOM 803 N N . TYR A 1 103 ? 20.705 1.907 2.399 1.00 86.94 103 TYR A N 1
ATOM 804 C CA . TYR A 1 103 ? 19.404 2.014 3.058 1.00 86.94 103 TYR A CA 1
ATOM 805 C C . TYR A 1 103 ? 18.264 1.582 2.133 1.00 86.94 103 TYR A C 1
ATOM 807 O O . TYR A 1 103 ? 17.414 0.774 2.500 1.00 86.94 103 TYR A O 1
ATOM 815 N N . ARG A 1 104 ? 18.248 2.102 0.905 1.00 92.81 104 ARG A N 1
ATOM 816 C CA . ARG A 1 104 ? 17.254 1.752 -0.108 1.00 92.81 104 ARG A CA 1
ATOM 817 C C . ARG A 1 104 ? 17.906 1.745 -1.480 1.00 92.81 104 ARG A C 1
ATOM 819 O O . ARG A 1 104 ? 18.620 2.672 -1.854 1.00 92.81 104 ARG A O 1
ATOM 826 N N . ASN A 1 105 ? 17.636 0.690 -2.232 1.00 93.94 105 ASN A N 1
ATOM 827 C CA . ASN A 1 105 ? 18.104 0.493 -3.592 1.00 93.94 105 ASN A CA 1
ATOM 828 C C . ASN A 1 105 ? 16.921 0.054 -4.457 1.00 93.94 105 ASN A C 1
ATOM 830 O O . ASN A 1 105 ? 16.649 -1.139 -4.608 1.00 93.94 105 ASN A O 1
ATOM 834 N N . ALA A 1 106 ? 16.178 1.040 -4.948 1.00 94.56 106 ALA A N 1
ATOM 835 C CA . ALA A 1 106 ? 14.983 0.848 -5.754 1.00 94.56 106 ALA A CA 1
ATOM 836 C C . ALA A 1 106 ? 14.771 2.056 -6.664 1.00 94.56 106 ALA A C 1
ATOM 838 O O . ALA A 1 106 ? 15.111 3.183 -6.287 1.00 94.56 106 ALA A O 1
ATOM 839 N N . ASP A 1 107 ? 14.130 1.821 -7.803 1.00 95.00 107 ASP A N 1
ATOM 840 C CA . ASP A 1 107 ? 13.514 2.894 -8.567 1.00 95.00 107 ASP A CA 1
ATOM 841 C C . ASP A 1 107 ? 12.057 3.052 -8.133 1.00 95.00 107 ASP A C 1
ATOM 843 O O . ASP A 1 107 ? 11.361 2.069 -7.869 1.00 95.00 107 ASP A O 1
ATOM 847 N N . THR A 1 108 ? 11.579 4.289 -8.059 1.00 94.12 108 THR A N 1
ATOM 848 C CA . THR A 1 108 ? 10.236 4.597 -7.567 1.00 94.12 108 THR A CA 1
ATOM 849 C C . THR A 1 108 ? 9.484 5.562 -8.463 1.00 94.12 108 THR A C 1
ATOM 851 O O . THR A 1 108 ? 10.086 6.428 -9.107 1.00 94.12 108 THR A O 1
ATOM 854 N N . ILE A 1 109 ? 8.159 5.431 -8.437 1.00 92.69 109 ILE A N 1
ATOM 855 C CA . ILE A 1 109 ? 7.201 6.411 -8.949 1.00 92.69 109 ILE A CA 1
ATOM 856 C C . ILE A 1 109 ? 6.135 6.606 -7.875 1.00 92.69 109 ILE A C 1
ATOM 858 O O . ILE A 1 109 ? 5.615 5.635 -7.326 1.00 92.69 109 ILE A O 1
ATOM 862 N N . GLU A 1 110 ? 5.818 7.860 -7.581 1.00 92.06 110 GLU A N 1
ATOM 863 C CA . GLU A 1 110 ? 4.736 8.238 -6.678 1.00 92.06 110 GLU A CA 1
ATOM 864 C C . GLU A 1 110 ? 3.524 8.669 -7.510 1.00 92.06 110 GLU A C 1
ATOM 866 O O . GLU A 1 110 ? 3.652 9.491 -8.419 1.00 92.06 110 GLU A O 1
ATOM 871 N N . ILE A 1 111 ? 2.363 8.073 -7.237 1.00 92.00 111 ILE A N 1
ATOM 872 C CA . ILE A 1 111 ? 1.115 8.331 -7.960 1.00 92.00 111 ILE A CA 1
ATOM 873 C C . ILE A 1 111 ? 0.008 8.584 -6.945 1.00 92.00 111 ILE A C 1
ATOM 875 O O . ILE A 1 111 ? -0.304 7.721 -6.127 1.00 92.00 111 ILE A O 1
ATOM 879 N N . ILE A 1 112 ? -0.636 9.744 -7.053 1.00 93.75 112 ILE A N 1
ATOM 880 C CA . ILE A 1 112 ? -1.849 10.061 -6.299 1.00 93.75 112 ILE A CA 1
ATOM 881 C C . ILE A 1 112 ? -3.055 9.746 -7.185 1.00 93.75 112 ILE A C 1
ATOM 883 O O . ILE A 1 112 ? -3.253 10.396 -8.213 1.00 93.75 112 ILE A O 1
ATOM 887 N N . ASN A 1 113 ? -3.855 8.750 -6.803 1.00 94.19 113 ASN A N 1
ATOM 888 C CA . ASN A 1 113 ? -5.068 8.375 -7.531 1.00 94.19 113 ASN A CA 1
ATOM 889 C C . ASN A 1 113 ? -6.159 7.866 -6.569 1.00 94.19 113 ASN A C 1
ATOM 891 O O . ASN A 1 113 ? -6.129 6.727 -6.094 1.00 94.19 113 ASN A O 1
ATOM 895 N N . ASP A 1 114 ? -7.151 8.722 -6.307 1.00 94.25 114 ASP A N 1
ATOM 896 C CA . ASP A 1 114 ? -8.265 8.428 -5.400 1.00 94.25 114 ASP A CA 1
ATOM 897 C C . ASP A 1 114 ? -9.154 7.288 -5.893 1.00 94.25 114 ASP A C 1
ATOM 899 O O . ASP A 1 114 ? -9.592 6.448 -5.103 1.00 94.25 114 ASP A O 1
ATOM 903 N N . LYS A 1 115 ? -9.433 7.243 -7.199 1.00 94.25 115 LYS A N 1
ATOM 904 C CA . LYS A 1 115 ? -10.357 6.263 -7.773 1.00 94.25 115 LYS A CA 1
ATOM 905 C C . LYS A 1 115 ? -9.807 4.848 -7.632 1.00 94.25 115 LYS A C 1
ATOM 907 O O . LYS A 1 115 ? -10.523 3.952 -7.190 1.00 94.25 115 LYS A O 1
ATOM 912 N N . PHE A 1 116 ? -8.532 4.662 -7.946 1.00 95.25 116 PHE A N 1
ATOM 913 C CA . PHE A 1 116 ? -7.848 3.385 -7.822 1.00 95.25 116 PHE A CA 1
ATOM 914 C C . PHE A 1 116 ? -7.756 2.929 -6.358 1.00 95.25 116 PHE A C 1
ATOM 916 O O . PHE A 1 116 ? -8.047 1.769 -6.056 1.00 95.25 116 PHE A O 1
ATOM 923 N N . ALA A 1 117 ? -7.453 3.838 -5.423 1.00 96.00 117 ALA A N 1
ATOM 924 C CA . ALA A 1 117 ? -7.463 3.521 -3.993 1.00 96.00 117 ALA A CA 1
ATOM 925 C C . ALA A 1 117 ? -8.861 3.110 -3.492 1.00 96.00 117 ALA A C 1
ATOM 927 O O . ALA A 1 117 ? -8.988 2.157 -2.719 1.00 96.00 117 ALA A O 1
ATOM 928 N N . GLN A 1 118 ? -9.923 3.773 -3.963 1.00 95.44 118 GLN A N 1
ATOM 929 C CA . GLN A 1 118 ? -11.311 3.409 -3.656 1.00 95.44 118 GLN A CA 1
ATOM 930 C C . GLN A 1 118 ? -11.717 2.054 -4.251 1.00 95.44 118 GLN A C 1
ATOM 932 O O . GLN A 1 118 ? -12.451 1.300 -3.604 1.00 95.44 118 GLN A O 1
ATOM 937 N N . ASP A 1 119 ? -11.244 1.729 -5.455 1.00 94.62 119 ASP A N 1
ATOM 938 C CA . ASP A 1 119 ? -11.511 0.447 -6.110 1.00 94.62 119 ASP A CA 1
ATOM 939 C C . ASP A 1 119 ? -10.854 -0.710 -5.351 1.00 94.62 119 ASP A C 1
ATOM 941 O O . ASP A 1 119 ? -11.538 -1.682 -5.009 1.00 94.62 119 ASP A O 1
ATOM 945 N N . LEU A 1 120 ? -9.570 -0.565 -4.994 1.00 95.19 120 LEU A N 1
ATOM 946 C CA . LEU A 1 120 ? -8.858 -1.514 -4.135 1.00 95.19 120 LEU A CA 1
ATOM 947 C C . LEU A 1 120 ? -9.535 -1.654 -2.772 1.00 95.19 120 LEU A C 1
ATOM 949 O O . LEU A 1 120 ? -9.802 -2.772 -2.328 1.00 95.19 120 LEU A O 1
ATOM 953 N N . TRP A 1 121 ? -9.860 -0.535 -2.117 1.00 95.69 121 TRP A N 1
ATOM 954 C CA . TRP A 1 121 ? -10.537 -0.550 -0.822 1.00 95.69 121 TRP A CA 1
ATOM 955 C C . TRP A 1 121 ? -11.869 -1.291 -0.897 1.00 95.69 121 TRP A C 1
ATOM 957 O O . TRP A 1 121 ? -12.149 -2.156 -0.073 1.00 95.69 121 TRP A O 1
ATOM 967 N N . SER A 1 122 ? -12.682 -1.012 -1.914 1.00 93.12 122 SER A N 1
ATOM 968 C CA . SER A 1 122 ? -13.972 -1.678 -2.098 1.00 93.12 122 SER A CA 1
ATOM 969 C C . SER A 1 122 ? -13.829 -3.191 -2.259 1.00 93.12 122 SER A C 1
ATOM 971 O O . SER A 1 122 ? -14.687 -3.925 -1.762 1.00 93.12 122 SER A O 1
ATOM 973 N N . ARG A 1 123 ? -12.735 -3.645 -2.884 1.00 92.38 123 ARG A N 1
ATOM 974 C CA . ARG A 1 123 ? -12.399 -5.061 -3.045 1.00 92.38 123 ARG A CA 1
ATOM 975 C C . ARG A 1 123 ? -12.004 -5.711 -1.717 1.00 92.38 123 ARG A C 1
ATOM 977 O O . ARG A 1 123 ? -12.498 -6.790 -1.418 1.00 92.38 123 ARG A O 1
ATOM 984 N N . ILE A 1 124 ? -11.183 -5.056 -0.891 1.00 93.44 124 ILE A N 1
ATOM 985 C CA . ILE A 1 124 ? -10.597 -5.683 0.312 1.00 93.44 124 ILE A CA 1
ATOM 986 C C . ILE A 1 124 ? -11.277 -5.336 1.640 1.00 93.44 124 ILE A C 1
ATOM 988 O O . ILE A 1 124 ? -11.048 -6.040 2.616 1.00 93.44 124 ILE A O 1
ATOM 992 N N . LYS A 1 125 ? -12.117 -4.292 1.718 1.00 93.38 125 LYS A N 1
ATOM 993 C CA . LYS A 1 125 ? -12.636 -3.727 2.987 1.00 93.38 125 LYS A CA 1
ATOM 994 C C . LYS A 1 125 ? -13.267 -4.743 3.940 1.00 93.38 125 LYS A C 1
ATOM 996 O O . LYS A 1 125 ? -13.205 -4.563 5.148 1.00 93.38 125 LYS A O 1
ATOM 1001 N N . HIS A 1 126 ? -13.880 -5.798 3.404 1.00 91.81 126 HIS A N 1
ATOM 1002 C CA . HIS A 1 126 ? -14.541 -6.843 4.186 1.00 91.81 126 HIS A CA 1
ATOM 1003 C C . HIS A 1 126 ? -13.551 -7.790 4.886 1.00 91.81 126 HIS A C 1
ATOM 1005 O O . HIS A 1 126 ? -13.936 -8.499 5.810 1.00 91.81 126 HIS A O 1
ATOM 1011 N N . LEU A 1 127 ? -12.284 -7.785 4.463 1.00 93.31 127 LEU A N 1
ATOM 1012 C CA . LEU A 1 127 ? -11.191 -8.559 5.048 1.00 93.31 127 LEU A CA 1
ATOM 1013 C C . LEU A 1 127 ? -10.352 -7.742 6.032 1.00 93.31 127 LEU A C 1
ATOM 1015 O O . LEU A 1 127 ? -9.569 -8.327 6.772 1.00 93.31 127 LEU A O 1
ATOM 1019 N N . ILE A 1 128 ? -10.473 -6.415 6.033 1.00 93.38 128 ILE A N 1
ATOM 1020 C CA . ILE A 1 128 ? -9.657 -5.533 6.874 1.00 93.38 128 ILE A CA 1
ATOM 1021 C C . ILE A 1 128 ? -10.189 -5.527 8.309 1.00 93.38 128 ILE A C 1
ATOM 1023 O O . ILE A 1 128 ? -11.387 -5.690 8.541 1.00 93.38 128 ILE A O 1
ATOM 1027 N N . VAL A 1 129 ? -9.303 -5.304 9.284 1.00 91.00 129 VAL A N 1
ATOM 1028 C CA . VAL A 1 129 ? -9.695 -5.051 10.677 1.00 91.00 129 VAL A CA 1
ATOM 1029 C C . VAL A 1 129 ? -10.567 -3.787 10.719 1.00 91.00 129 VAL A C 1
ATOM 1031 O O . VAL A 1 129 ? -10.065 -2.694 10.453 1.00 91.00 129 VAL A O 1
ATOM 1034 N N . PRO A 1 130 ? -11.872 -3.892 11.036 1.00 94.06 130 PRO A N 1
ATOM 1035 C CA . PRO A 1 130 ? -12.803 -2.781 10.841 1.00 94.06 130 PRO A CA 1
ATOM 1036 C C . PRO A 1 130 ? -12.593 -1.654 11.855 1.00 94.06 130 PRO A C 1
ATOM 1038 O O . PRO A 1 130 ? -12.922 -0.501 11.581 1.00 94.06 130 PRO A O 1
ATOM 1041 N N . SER A 1 131 ? -12.062 -1.976 13.035 1.00 95.62 131 SER A N 1
ATOM 1042 C CA . SER A 1 131 ? -11.731 -0.989 14.054 1.00 95.62 131 SER A CA 1
ATOM 1043 C C . SER A 1 131 ? -10.669 -1.493 15.018 1.00 95.62 131 SER A C 1
ATOM 1045 O O . SER A 1 131 ?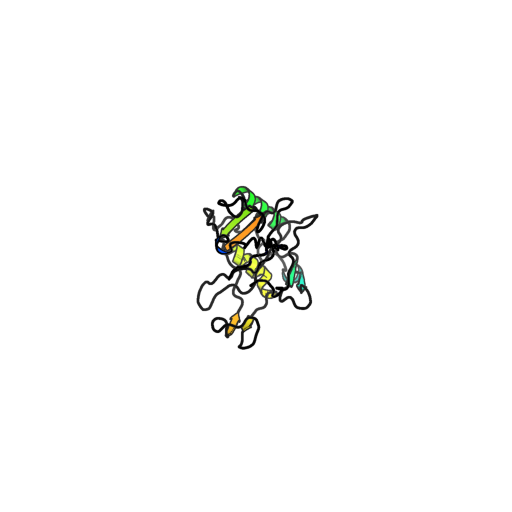 -10.673 -2.674 15.363 1.00 95.62 131 SER A O 1
ATOM 1047 N N . VAL A 1 132 ? -9.853 -0.577 15.529 1.00 93.50 132 VAL A N 1
ATOM 1048 C CA . VAL A 1 132 ? -8.900 -0.818 16.617 1.00 93.50 132 VAL A CA 1
ATOM 1049 C C . VAL A 1 132 ? -9.187 0.150 17.759 1.00 93.50 132 VAL A C 1
ATOM 1051 O O . VAL A 1 132 ? -9.478 1.322 17.527 1.00 93.50 132 VAL A O 1
ATOM 1054 N N . THR A 1 133 ? -9.131 -0.333 18.997 1.00 95.81 133 THR A N 1
ATOM 1055 C CA . THR A 1 133 ? -9.272 0.515 20.186 1.00 95.81 133 THR A CA 1
ATOM 1056 C C . THR A 1 133 ? -7.924 0.612 20.870 1.00 95.81 133 THR A C 1
ATOM 1058 O O . THR A 1 133 ? -7.389 -0.403 21.313 1.00 95.81 133 THR A O 1
ATOM 1061 N N . ILE A 1 134 ? -7.402 1.831 20.960 1.00 95.44 134 ILE A N 1
ATOM 1062 C CA . ILE A 1 134 ? -6.144 2.135 21.630 1.00 95.44 134 ILE A CA 1
ATOM 1063 C C . ILE A 1 134 ? -6.468 2.700 23.011 1.00 95.44 134 ILE A C 1
ATOM 1065 O O . ILE A 1 134 ? -7.290 3.608 23.151 1.00 95.44 134 ILE A O 1
ATOM 1069 N N . SER A 1 135 ? -5.855 2.138 24.048 1.00 96.69 135 SER A N 1
ATOM 1070 C CA . SER A 1 135 ? -6.116 2.501 25.446 1.00 96.69 135 SER A CA 1
ATOM 1071 C C . SER A 1 135 ? -4.824 2.553 26.263 1.00 96.69 135 SER A C 1
ATOM 1073 O O . SER A 1 135 ? -3.861 1.876 25.891 1.00 96.69 135 SER A O 1
ATOM 1075 N N . PRO A 1 136 ? -4.788 3.321 27.370 1.00 97.12 136 PRO A N 1
ATOM 1076 C CA . PRO A 1 136 ? -3.610 3.421 28.225 1.00 97.12 136 PRO A CA 1
ATOM 1077 C C . PRO A 1 136 ? -3.029 2.057 28.609 1.00 97.12 136 PRO A C 1
ATOM 1079 O O . PRO A 1 136 ? -3.763 1.139 28.975 1.00 97.12 136 PRO A O 1
ATOM 1082 N N . GLY A 1 137 ? -1.701 1.935 28.532 1.00 92.00 137 GLY A N 1
ATOM 1083 C CA . GLY A 1 137 ? -0.970 0.712 28.885 1.00 92.00 137 GLY A CA 1
ATOM 1084 C C . GLY A 1 137 ? -0.786 -0.304 27.750 1.00 92.00 137 GLY A C 1
ATOM 1085 O O . GLY A 1 137 ? -0.185 -1.349 27.978 1.00 92.00 137 GLY A O 1
ATOM 1086 N N . GLN A 1 138 ? -1.266 -0.023 26.536 1.00 90.50 138 GLN A N 1
ATOM 1087 C CA . GLN A 1 138 ? -0.955 -0.822 25.344 1.00 90.50 138 GLN A CA 1
ATOM 1088 C C . GLN A 1 138 ? 0.325 -0.326 24.656 1.00 90.50 138 GLN A C 1
ATOM 1090 O O . GLN A 1 138 ? 0.597 0.871 24.662 1.00 90.50 138 GLN A O 1
ATOM 1095 N N . ASN A 1 139 ? 1.057 -1.211 23.968 1.00 86.00 139 ASN A N 1
ATOM 1096 C CA . ASN A 1 139 ? 2.297 -0.843 23.260 1.00 86.00 139 ASN A CA 1
ATOM 1097 C C . ASN A 1 139 ? 2.107 0.284 22.227 1.00 86.00 139 ASN A C 1
ATOM 1099 O O . ASN A 1 139 ? 3.009 1.083 22.020 1.00 86.00 139 ASN A O 1
ATOM 1103 N N . ARG A 1 140 ? 0.932 0.368 21.586 1.00 85.25 140 ARG A N 1
ATOM 1104 C CA . ARG A 1 140 ? 0.606 1.409 20.590 1.00 85.25 140 ARG A CA 1
ATOM 1105 C C . ARG A 1 140 ? 0.010 2.682 21.195 1.00 85.25 140 ARG A C 1
ATOM 1107 O O . ARG A 1 140 ? -0.423 3.561 20.453 1.00 85.25 140 ARG A O 1
ATOM 1114 N N . TRP A 1 141 ? -0.103 2.766 22.519 1.00 94.06 141 TRP A N 1
ATOM 1115 C CA . TRP A 1 141 ? -0.761 3.899 23.151 1.00 94.06 141 TRP A CA 1
ATOM 1116 C C . TRP A 1 141 ? 0.123 5.142 23.142 1.00 94.06 141 TRP A C 1
ATOM 1118 O O . TRP A 1 141 ? 1.266 5.140 23.590 1.00 94.06 141 TRP A O 1
ATOM 1128 N N . SER A 1 142 ? -0.480 6.239 22.708 1.00 91.81 142 SER A N 1
ATOM 1129 C CA . SER A 1 142 ? -0.079 7.592 23.051 1.00 91.81 142 SER A CA 1
ATOM 1130 C C . SER A 1 142 ? -1.350 8.398 23.304 1.00 91.81 142 SER A C 1
ATOM 1132 O O . SER A 1 142 ? -2.435 8.019 22.851 1.00 91.81 142 SER A O 1
ATOM 1134 N N . ARG A 1 143 ? -1.238 9.523 24.016 1.00 93.50 143 ARG A N 1
ATOM 1135 C CA . ARG A 1 143 ? -2.398 10.367 24.348 1.00 93.50 143 ARG A CA 1
ATOM 1136 C C . ARG A 1 143 ? -3.193 10.806 23.112 1.00 93.50 143 ARG A C 1
ATOM 1138 O O . ARG A 1 143 ? -4.402 10.964 23.196 1.00 93.50 143 ARG A O 1
ATOM 1145 N N . GLU A 1 144 ? -2.518 10.995 21.983 1.00 91.56 144 GLU A N 1
ATOM 1146 C CA . GLU A 1 144 ? -3.127 11.422 20.715 1.00 91.56 144 GLU A CA 1
ATOM 1147 C C . GLU A 1 144 ? -3.819 10.281 19.960 1.00 91.56 144 GLU A C 1
ATOM 1149 O O . GLU A 1 144 ? -4.624 10.526 19.067 1.00 91.56 144 GLU A O 1
ATOM 1154 N N . LEU A 1 145 ? -3.495 9.033 20.297 1.00 94.25 145 LEU A N 1
ATOM 1155 C CA . LEU A 1 145 ? -4.049 7.843 19.659 1.00 94.25 145 LEU A CA 1
ATOM 1156 C C . LEU A 1 145 ? -5.159 7.188 20.480 1.00 94.25 145 LEU A C 1
ATOM 1158 O O . LEU A 1 145 ? -5.818 6.282 19.975 1.00 94.25 145 LEU A O 1
ATOM 1162 N N . GLU A 1 146 ? -5.370 7.608 21.726 1.00 96.00 146 GLU A N 1
ATOM 1163 C CA . GLU A 1 146 ? -6.386 7.031 22.602 1.00 96.00 146 GLU A CA 1
ATOM 1164 C C . GLU A 1 146 ? -7.791 7.145 21.998 1.00 96.00 146 GLU A C 1
ATOM 1166 O O . GLU A 1 146 ? -8.251 8.226 21.635 1.00 96.00 146 GLU A O 1
ATOM 1171 N N . GLY A 1 147 ? -8.492 6.014 21.922 1.00 96.06 147 GLY A N 1
ATOM 1172 C CA . GLY A 1 147 ? -9.856 5.955 21.415 1.00 96.06 147 GLY A CA 1
ATOM 1173 C C . GLY A 1 147 ? -10.102 4.797 20.458 1.00 96.06 147 GLY A C 1
ATOM 1174 O O . GLY A 1 147 ? -9.269 3.908 20.266 1.00 96.06 147 GLY A O 1
ATOM 1175 N N . LYS A 1 148 ? -11.301 4.798 19.872 1.00 97.25 148 LYS A N 1
ATOM 1176 C CA . LYS A 1 148 ? -11.717 3.824 18.864 1.00 97.25 148 LYS A CA 1
ATOM 1177 C C . LYS A 1 148 ? -11.495 4.402 17.471 1.00 97.25 148 LYS A C 1
ATOM 1179 O O . LYS A 1 148 ? -12.161 5.358 17.086 1.00 97.25 148 LYS A O 1
ATOM 1184 N N . TRP A 1 149 ? -10.639 3.749 16.703 1.00 97.06 149 TRP A N 1
ATOM 1185 C CA . TRP A 1 149 ? -10.370 4.053 15.304 1.00 97.06 149 TRP A CA 1
ATOM 1186 C C . TRP A 1 149 ? -11.143 3.098 14.412 1.00 97.06 149 TRP A C 1
ATOM 1188 O O . TRP A 1 149 ? -11.201 1.902 14.691 1.00 97.06 149 TRP A O 1
ATOM 1198 N N . VAL A 1 150 ? -11.734 3.617 13.342 1.00 97.81 150 VAL A N 1
ATOM 1199 C CA . VAL A 1 150 ? -12.476 2.833 12.347 1.00 97.81 150 VAL A CA 1
ATOM 1200 C C . VAL A 1 150 ? -11.722 2.917 11.027 1.00 97.81 150 VAL A C 1
ATOM 1202 O O . VAL A 1 150 ? -11.257 3.990 10.654 1.00 97.81 150 VAL A O 1
ATOM 1205 N N . ALA A 1 151 ? -11.576 1.794 10.329 1.00 97.62 151 ALA A N 1
ATOM 1206 C CA . ALA A 1 151 ? -10.917 1.777 9.031 1.00 97.62 151 ALA A CA 1
ATOM 1207 C C . ALA A 1 151 ? -11.791 2.487 7.981 1.00 97.62 151 ALA A C 1
ATOM 1209 O O . ALA A 1 151 ? -12.958 2.133 7.800 1.00 97.62 151 ALA A O 1
ATOM 1210 N N . VAL A 1 152 ? -11.230 3.488 7.294 1.00 97.12 152 VAL A N 1
ATOM 1211 C CA . VAL A 1 152 ? -11.981 4.349 6.356 1.00 97.12 152 VAL A CA 1
ATOM 1212 C C . VAL A 1 152 ? -11.581 4.184 4.888 1.00 97.12 152 VAL A C 1
ATOM 1214 O O . VAL A 1 152 ? -12.363 4.546 4.012 1.00 97.12 152 VAL A O 1
ATOM 1217 N N . GLY A 1 153 ? -10.404 3.627 4.595 1.00 97.19 153 GLY A N 1
ATOM 1218 C CA . GLY A 1 153 ? -9.906 3.524 3.224 1.00 97.19 153 GLY A CA 1
ATOM 1219 C C . GLY A 1 153 ? -8.435 3.133 3.119 1.00 97.19 153 GLY A C 1
ATOM 1220 O O . GLY A 1 153 ? -7.781 2.838 4.121 1.00 97.19 153 GLY A O 1
ATOM 1221 N N . LEU A 1 154 ? -7.926 3.174 1.887 1.00 97.06 154 LEU A N 1
ATOM 1222 C CA . LEU A 1 154 ? -6.497 3.160 1.567 1.00 97.06 154 LEU A CA 1
ATOM 1223 C C . LEU A 1 154 ? -6.014 4.587 1.286 1.00 97.06 154 LEU A C 1
ATOM 1225 O O . LEU A 1 154 ? -6.793 5.428 0.839 1.00 97.06 154 LEU A O 1
ATOM 1229 N N . ASN A 1 155 ? -4.729 4.852 1.530 1.00 95.56 155 ASN A N 1
ATOM 1230 C CA . ASN A 1 155 ? -4.112 6.126 1.167 1.00 95.56 155 ASN A CA 1
ATOM 1231 C C . ASN A 1 155 ? -4.088 6.264 -0.373 1.00 95.56 155 ASN A C 1
ATOM 1233 O O . ASN A 1 155 ? -3.575 5.357 -1.031 1.00 95.56 155 ASN A O 1
ATOM 1237 N N . PRO A 1 156 ? -4.625 7.354 -0.958 1.00 95.12 156 PRO A N 1
ATOM 1238 C CA . PRO A 1 156 ? -4.601 7.567 -2.406 1.00 95.12 156 PRO A CA 1
ATOM 1239 C C . PRO A 1 156 ? -3.202 7.835 -2.961 1.00 95.12 156 PRO A C 1
ATOM 1241 O O . PRO A 1 156 ? -3.003 7.713 -4.168 1.00 95.12 156 PRO A O 1
ATOM 1244 N N . ASN A 1 157 ? -2.244 8.201 -2.107 1.00 93.62 157 ASN A N 1
ATOM 1245 C CA . ASN A 1 157 ? -0.852 8.357 -2.485 1.00 93.62 157 ASN A CA 1
ATOM 1246 C C . ASN A 1 157 ? -0.127 7.003 -2.433 1.00 93.62 157 ASN A C 1
ATOM 1248 O O . ASN A 1 157 ? 0.092 6.439 -1.358 1.00 93.62 157 ASN A O 1
ATOM 1252 N N . MET A 1 158 ? 0.223 6.479 -3.605 1.00 93.06 158 MET A N 1
ATOM 1253 C CA . MET A 1 158 ? 0.811 5.158 -3.785 1.00 93.06 158 MET A CA 1
ATOM 1254 C C . MET A 1 158 ? 2.232 5.259 -4.313 1.00 93.06 158 MET A C 1
ATOM 1256 O O . MET A 1 158 ? 2.509 5.952 -5.292 1.00 93.06 158 MET A O 1
ATOM 1260 N N . LEU A 1 159 ? 3.121 4.481 -3.704 1.00 94.69 159 LEU A N 1
ATOM 1261 C CA . LEU A 1 159 ? 4.512 4.387 -4.111 1.00 94.69 159 LEU A CA 1
ATOM 1262 C C . LEU A 1 159 ? 4.757 3.067 -4.845 1.00 94.69 159 LEU A C 1
ATOM 1264 O O . LEU A 1 159 ? 4.818 1.998 -4.233 1.00 94.69 159 LEU A O 1
ATOM 1268 N N . PHE A 1 160 ? 4.933 3.145 -6.159 1.00 96.25 160 PHE A N 1
ATOM 1269 C CA . PHE A 1 160 ? 5.337 2.013 -6.982 1.00 96.25 160 PHE A CA 1
ATOM 1270 C C . PHE A 1 160 ? 6.846 1.830 -6.875 1.00 96.25 160 PHE A C 1
ATOM 1272 O O . PHE A 1 160 ? 7.611 2.776 -7.060 1.00 96.25 160 PHE A O 1
ATOM 1279 N N . ASN A 1 161 ? 7.272 0.606 -6.569 1.00 96.50 161 ASN A N 1
ATOM 1280 C CA . ASN A 1 161 ? 8.669 0.262 -6.340 1.00 96.50 161 ASN A CA 1
ATOM 1281 C C . ASN A 1 161 ? 9.130 -0.780 -7.355 1.00 96.50 161 ASN A C 1
ATOM 1283 O O . ASN A 1 161 ? 8.547 -1.859 -7.447 1.00 96.50 161 ASN A O 1
ATOM 1287 N N . ARG A 1 162 ? 10.218 -0.479 -8.064 1.00 96.25 162 ARG A N 1
ATOM 1288 C CA . ARG A 1 162 ? 10.924 -1.410 -8.941 1.00 96.25 162 ARG A CA 1
ATOM 1289 C C . ARG A 1 162 ? 12.279 -1.743 -8.331 1.00 96.25 162 ARG A C 1
ATOM 1291 O O . ARG A 1 162 ? 13.149 -0.884 -8.200 1.00 96.25 162 ARG A O 1
ATOM 1298 N N . TYR A 1 163 ? 12.465 -3.015 -8.002 1.00 96.00 163 TYR A N 1
ATOM 1299 C CA . TYR A 1 163 ? 13.736 -3.541 -7.520 1.00 96.00 163 TYR A CA 1
ATOM 1300 C C . TYR A 1 163 ? 14.442 -4.287 -8.651 1.00 96.00 163 TYR A C 1
ATOM 1302 O O . TYR A 1 163 ? 13.920 -5.261 -9.192 1.00 96.00 163 TYR A O 1
ATOM 1310 N N . HIS A 1 164 ? 15.641 -3.831 -9.004 1.00 94.31 164 HIS A N 1
ATOM 1311 C CA . HIS A 1 164 ? 16.554 -4.570 -9.881 1.00 94.31 164 HIS A CA 1
ATOM 1312 C C . HIS A 1 164 ? 17.263 -5.684 -9.094 1.00 94.31 164 HIS A C 1
ATOM 1314 O O . HIS A 1 164 ? 17.178 -5.710 -7.864 1.00 94.31 164 HIS A O 1
ATOM 1320 N N . PRO A 1 165 ? 17.986 -6.614 -9.745 1.00 94.94 165 PRO A N 1
ATOM 1321 C CA . PRO A 1 165 ? 18.828 -7.570 -9.028 1.00 94.94 165 PRO A CA 1
ATOM 1322 C C . PRO A 1 165 ? 19.773 -6.874 -8.030 1.00 94.94 165 PRO A C 1
ATOM 1324 O O . PRO A 1 165 ? 20.521 -5.975 -8.403 1.00 94.94 165 PRO A O 1
ATOM 1327 N N . GLY A 1 166 ? 19.727 -7.283 -6.756 1.00 93.12 166 GLY A N 1
ATOM 1328 C CA . GLY A 1 166 ? 20.469 -6.641 -5.654 1.00 93.12 166 GLY A CA 1
ATOM 1329 C C . GLY A 1 166 ? 19.773 -5.421 -5.026 1.00 93.12 166 GLY A C 1
ATOM 1330 O O . GLY A 1 166 ? 20.240 -4.891 -4.015 1.00 93.12 166 GLY A O 1
ATOM 1331 N N . GLY A 1 167 ? 18.643 -4.995 -5.591 1.00 94.94 167 GLY A N 1
ATOM 1332 C CA . GLY A 1 167 ? 17.753 -4.001 -5.007 1.00 94.94 167 GLY A CA 1
ATOM 1333 C C . GLY A 1 167 ? 17.152 -4.492 -3.693 1.00 94.94 167 GLY A C 1
ATOM 1334 O O . GLY A 1 167 ? 16.858 -5.677 -3.530 1.00 94.94 167 GLY A O 1
ATOM 1335 N N . HIS A 1 168 ? 16.998 -3.579 -2.743 1.00 95.06 168 HIS A N 1
ATOM 1336 C CA . HIS A 1 168 ? 16.482 -3.876 -1.412 1.00 95.06 168 HIS A CA 1
ATOM 1337 C C . HIS A 1 168 ? 15.966 -2.610 -0.730 1.00 95.06 168 HIS A C 1
ATOM 1339 O O . HIS A 1 168 ? 16.177 -1.488 -1.196 1.00 95.06 168 HIS A O 1
ATOM 1345 N N . PHE A 1 169 ? 15.291 -2.806 0.395 1.00 94.69 169 PHE A N 1
ATOM 1346 C CA . PHE A 1 169 ? 14.997 -1.759 1.356 1.00 94.69 169 PHE A CA 1
ATOM 1347 C C . PHE A 1 169 ? 15.366 -2.314 2.733 1.00 94.69 169 PHE A C 1
ATOM 1349 O O . PHE A 1 169 ? 14.848 -3.355 3.139 1.00 94.69 169 PHE A O 1
ATOM 1356 N N . SER A 1 170 ? 16.339 -1.682 3.379 1.00 92.38 170 SER A N 1
ATOM 1357 C CA . SER A 1 170 ? 16.888 -2.100 4.665 1.00 92.38 170 SER A CA 1
ATOM 1358 C C . SER A 1 170 ? 15.834 -2.068 5.778 1.00 92.38 170 SER A C 1
ATOM 1360 O O . SER A 1 170 ? 14.831 -1.366 5.638 1.00 92.38 170 SER A O 1
ATOM 1362 N N . PRO A 1 171 ? 16.027 -2.840 6.865 1.00 92.62 171 PRO A N 1
ATOM 1363 C CA . PRO A 1 171 ? 15.121 -2.863 8.014 1.00 92.62 171 PRO A CA 1
ATOM 1364 C C . PRO A 1 171 ? 14.728 -1.454 8.478 1.00 92.62 171 PRO A C 1
ATOM 1366 O O . PRO A 1 171 ? 15.598 -0.612 8.693 1.00 92.62 171 PRO A O 1
ATOM 1369 N N . HIS A 1 172 ? 13.429 -1.193 8.618 1.00 91.44 172 HIS A N 1
ATOM 1370 C CA . HIS A 1 172 ? 12.903 0.087 9.091 1.00 91.44 172 HIS A CA 1
ATOM 1371 C C . HIS A 1 172 ? 11.477 -0.065 9.627 1.00 91.44 172 HIS A C 1
ATOM 1373 O O . HIS A 1 172 ? 10.808 -1.070 9.378 1.00 91.44 172 HIS A O 1
ATOM 1379 N N . THR A 1 173 ? 11.020 0.975 10.320 1.00 89.38 173 THR A N 1
ATOM 1380 C CA . THR A 1 173 ? 9.614 1.180 10.672 1.00 89.38 173 THR A CA 1
ATOM 1381 C C . THR A 1 173 ? 9.011 2.187 9.702 1.00 89.38 173 THR A C 1
ATOM 1383 O O . THR A 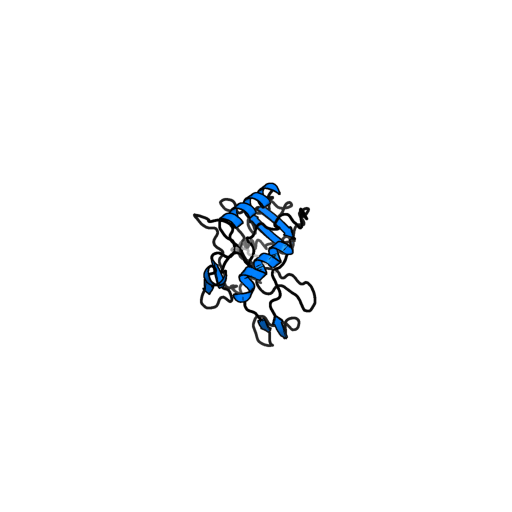1 173 ? 9.601 3.242 9.454 1.00 89.38 173 THR A O 1
ATOM 1386 N N . ASP A 1 174 ? 7.841 1.869 9.154 1.00 91.06 174 ASP A N 1
ATOM 1387 C CA . ASP A 1 174 ? 7.130 2.775 8.257 1.00 91.06 174 ASP A CA 1
ATOM 1388 C C . ASP A 1 174 ? 6.691 4.055 8.977 1.00 91.06 174 ASP A C 1
ATOM 1390 O O . ASP A 1 174 ? 6.269 4.049 10.138 1.00 91.06 174 ASP A O 1
ATOM 1394 N N . GLY A 1 175 ? 6.746 5.170 8.250 1.00 89.94 175 GLY A N 1
ATOM 1395 C CA . GLY A 1 175 ? 6.140 6.420 8.688 1.00 89.94 175 GLY A CA 1
ATOM 1396 C C . GLY A 1 175 ? 4.610 6.363 8.662 1.00 89.94 175 GLY A C 1
ATOM 1397 O O . GLY A 1 175 ? 3.990 5.461 8.100 1.00 89.94 175 GLY A O 1
ATOM 1398 N N . TYR A 1 176 ? 3.981 7.382 9.239 1.00 89.88 176 TYR A N 1
ATOM 1399 C CA . TYR A 1 176 ? 2.532 7.555 9.203 1.00 89.88 176 TYR A CA 1
ATOM 1400 C C . TYR A 1 176 ? 2.124 8.738 8.323 1.00 89.88 176 TYR A C 1
ATOM 1402 O O . TYR A 1 176 ? 2.803 9.761 8.262 1.00 89.88 176 TYR A O 1
ATOM 1410 N N . THR A 1 177 ? 0.959 8.629 7.691 1.00 94.00 177 THR A N 1
ATOM 1411 C CA . THR A 1 177 ? 0.274 9.744 7.033 1.00 94.00 177 THR A CA 1
ATOM 1412 C C . THR A 1 177 ? -0.805 10.268 7.972 1.00 94.00 177 THR A C 1
ATOM 1414 O O . THR A 1 177 ? -1.722 9.526 8.318 1.00 94.00 177 THR A O 1
ATOM 1417 N N . ILE A 1 178 ? -0.704 11.530 8.392 1.00 94.25 178 ILE A N 1
ATOM 1418 C CA . ILE A 1 178 ? -1.740 12.223 9.171 1.00 94.25 178 ILE A CA 1
ATOM 1419 C C . ILE A 1 178 ? -2.500 13.136 8.214 1.00 94.25 178 ILE A C 1
ATOM 1421 O O . ILE A 1 178 ? -1.898 14.007 7.593 1.00 94.25 178 ILE A O 1
ATOM 1425 N N . VAL A 1 179 ? -3.808 12.920 8.093 1.00 94.44 179 VAL A N 1
ATOM 1426 C CA . VAL A 1 179 ? -4.701 13.776 7.300 1.00 94.44 179 VAL A CA 1
ATOM 1427 C C . VAL A 1 179 ? -5.273 14.874 8.193 1.00 94.44 179 VAL A C 1
ATOM 1429 O O . VAL A 1 179 ? -5.205 16.052 7.857 1.00 94.44 179 VAL A O 1
ATOM 1432 N N . ASP A 1 180 ? -5.789 14.487 9.360 1.00 94.81 180 ASP A N 1
ATOM 1433 C CA . ASP A 1 180 ? -6.305 15.389 10.389 1.00 94.81 180 ASP A CA 1
ATOM 1434 C C . ASP A 1 180 ? -6.270 14.710 11.774 1.00 94.81 180 ASP A C 1
ATOM 1436 O O . ASP A 1 180 ? -5.738 13.609 11.929 1.00 94.81 180 ASP A O 1
ATOM 1440 N N . PHE A 1 181 ? -6.839 15.364 12.794 1.00 91.69 181 PHE A N 1
ATOM 1441 C CA . PHE A 1 181 ? -6.895 14.847 14.169 1.00 91.69 181 PHE A CA 1
ATOM 1442 C C . PHE A 1 181 ? -7.574 13.474 14.308 1.00 91.69 181 PHE A C 1
ATOM 1444 O O . PHE A 1 181 ? -7.247 12.729 15.225 1.00 91.69 181 PHE A O 1
ATOM 1451 N N . ASN A 1 182 ? -8.517 13.145 13.426 1.00 93.81 182 ASN A N 1
ATOM 1452 C CA . ASN A 1 182 ? -9.335 11.935 13.478 1.00 93.81 182 ASN A CA 1
ATOM 1453 C C . ASN A 1 182 ? -9.015 10.947 12.344 1.00 93.81 182 ASN A C 1
ATOM 1455 O O . ASN A 1 182 ? -9.645 9.892 12.264 1.00 93.81 182 ASN A O 1
ATOM 1459 N N . THR A 1 183 ? -8.046 11.261 11.477 1.00 96.38 183 THR A N 1
ATOM 1460 C CA . THR A 1 183 ? -7.758 10.477 10.272 1.00 96.38 183 THR A CA 1
ATOM 1461 C C . THR A 1 183 ? -6.254 10.342 10.049 1.00 96.38 183 THR A C 1
ATOM 1463 O O . THR A 1 183 ? -5.556 11.315 9.757 1.00 96.38 183 THR A O 1
ATOM 1466 N N . ARG A 1 184 ? -5.747 9.107 10.139 1.00 95.75 184 ARG A N 1
ATOM 1467 C CA . ARG A 1 184 ? -4.342 8.769 9.870 1.00 95.75 184 ARG A CA 1
ATOM 1468 C C . ARG A 1 184 ? -4.168 7.318 9.424 1.00 95.75 184 ARG A C 1
ATOM 1470 O O . ARG A 1 184 ? -5.051 6.491 9.653 1.00 95.75 184 ARG A O 1
ATOM 1477 N N . SER A 1 185 ? -3.015 6.994 8.845 1.00 95.12 185 SER A N 1
ATOM 1478 C CA . SER A 1 185 ? -2.634 5.601 8.600 1.00 95.12 185 SER A CA 1
ATOM 1479 C C . SER A 1 185 ? -2.284 4.884 9.912 1.00 95.12 185 SER A C 1
ATOM 1481 O O . SER A 1 185 ? -1.633 5.449 10.793 1.00 95.12 185 SER A O 1
ATOM 1483 N N . MET A 1 186 ? -2.734 3.632 10.025 1.00 93.38 186 MET A N 1
ATOM 1484 C CA . MET A 1 186 ? -2.456 2.726 11.156 1.00 93.38 186 MET A CA 1
ATOM 1485 C C . MET A 1 186 ? -1.748 1.439 10.726 1.00 93.38 186 MET A C 1
ATOM 1487 O O . MET A 1 186 ? -1.058 0.817 11.525 1.00 93.38 186 MET A O 1
ATOM 1491 N N . TYR A 1 187 ? -1.940 1.042 9.470 1.00 93.94 187 TYR A N 1
ATOM 1492 C CA . TYR A 1 187 ? -1.386 -0.162 8.869 1.00 93.94 187 TYR A CA 1
ATOM 1493 C C . TYR A 1 187 ? -0.780 0.190 7.514 1.00 93.94 187 TYR A C 1
ATOM 1495 O O . TYR A 1 187 ? -1.320 1.040 6.798 1.00 93.94 187 TYR A O 1
ATOM 1503 N N . SER A 1 188 ? 0.296 -0.503 7.158 1.00 94.56 188 SER A N 1
ATOM 1504 C CA . SER A 1 188 ? 0.869 -0.480 5.814 1.00 94.56 188 SER A CA 1
ATOM 1505 C C . SER A 1 188 ? 0.202 -1.536 4.938 1.00 94.56 188 SER A C 1
ATOM 1507 O O . SER A 1 188 ? -0.108 -2.634 5.399 1.00 94.56 188 SER A O 1
ATOM 1509 N N . ALA A 1 189 ? -0.004 -1.212 3.663 1.00 95.69 189 ALA A N 1
ATOM 1510 C CA . ALA A 1 189 ? -0.509 -2.145 2.663 1.00 95.69 189 ALA A CA 1
ATOM 1511 C C . ALA A 1 189 ? 0.528 -2.294 1.546 1.00 95.69 189 ALA A C 1
ATOM 1513 O O . ALA A 1 189 ? 0.901 -1.309 0.913 1.00 95.69 189 ALA A O 1
ATOM 1514 N N . LEU A 1 190 ? 0.978 -3.527 1.305 1.00 96.81 190 LEU A N 1
ATOM 1515 C CA . LEU A 1 190 ? 1.883 -3.864 0.209 1.00 96.81 190 LEU A CA 1
ATOM 1516 C C . LEU A 1 190 ? 1.153 -4.746 -0.802 1.00 96.81 190 LEU A C 1
ATOM 1518 O O . LEU A 1 190 ? 0.557 -5.758 -0.435 1.00 96.81 190 LEU A O 1
ATOM 1522 N N . PHE A 1 191 ? 1.239 -4.376 -2.078 1.00 97.19 191 PHE A N 1
ATOM 1523 C CA . PHE A 1 191 ? 0.680 -5.139 -3.190 1.00 97.19 191 PHE A CA 1
ATOM 1524 C C . PHE A 1 191 ? 1.821 -5.603 -4.095 1.00 97.19 191 PHE A C 1
ATOM 1526 O O . PHE A 1 191 ? 2.543 -4.783 -4.661 1.00 97.19 191 PHE A O 1
ATOM 1533 N N . TYR A 1 192 ? 1.990 -6.917 -4.232 1.00 97.19 192 TYR A N 1
ATOM 1534 C CA . TYR A 1 192 ? 2.979 -7.491 -5.143 1.00 97.19 192 TYR A CA 1
ATOM 1535 C C . TYR A 1 192 ? 2.390 -7.568 -6.552 1.00 97.19 192 TYR A C 1
ATOM 1537 O O . TYR A 1 192 ? 1.337 -8.170 -6.751 1.00 97.19 192 TYR A O 1
ATOM 1545 N N . LEU A 1 193 ? 3.062 -6.944 -7.522 1.00 97.69 193 LEU A N 1
ATOM 1546 C CA . LEU A 1 193 ? 2.574 -6.850 -8.904 1.00 97.69 193 LEU A CA 1
ATOM 1547 C C . LEU A 1 193 ? 3.181 -7.911 -9.832 1.00 97.69 193 LEU A C 1
ATOM 1549 O O . LEU A 1 193 ? 2.692 -8.121 -10.937 1.00 97.69 193 LEU A O 1
ATOM 1553 N N . ASN A 1 194 ? 4.243 -8.591 -9.409 1.00 96.75 194 ASN A N 1
ATOM 1554 C CA . ASN A 1 194 ? 4.886 -9.644 -10.182 1.00 96.75 194 ASN A CA 1
ATOM 1555 C C . ASN A 1 194 ? 5.571 -10.663 -9.271 1.00 96.75 194 ASN A C 1
ATOM 1557 O O . ASN A 1 194 ? 5.907 -10.371 -8.123 1.00 96.75 194 ASN A O 1
ATOM 1561 N N . ASP A 1 195 ? 5.840 -11.837 -9.832 1.00 94.81 195 ASP A N 1
ATOM 1562 C CA . ASP A 1 195 ? 6.624 -12.862 -9.159 1.00 94.81 195 ASP A CA 1
ATOM 1563 C C . ASP A 1 195 ? 8.119 -12.530 -9.194 1.00 94.81 195 ASP A C 1
ATOM 1565 O O . ASP A 1 195 ? 8.651 -12.005 -10.180 1.00 94.81 195 ASP A O 1
ATOM 1569 N N . CYS A 1 196 ? 8.812 -12.905 -8.120 1.00 93.31 196 CYS A N 1
ATOM 1570 C CA . CYS A 1 196 ? 10.264 -12.875 -8.029 1.00 93.31 196 CYS A CA 1
ATOM 1571 C C . CYS A 1 196 ? 10.780 -14.297 -7.802 1.00 93.31 196 CYS A C 1
ATOM 1573 O O . CYS A 1 196 ? 10.480 -14.929 -6.793 1.00 93.31 196 CYS A O 1
ATOM 1575 N N . THR A 1 197 ? 11.575 -14.812 -8.740 1.00 90.62 197 THR A N 1
ATOM 1576 C CA . THR A 1 197 ? 12.070 -16.199 -8.685 1.00 90.62 197 THR A CA 1
ATOM 1577 C C . THR A 1 197 ? 13.088 -16.432 -7.569 1.00 90.62 197 THR A C 1
ATOM 1579 O O . THR A 1 197 ? 13.266 -17.566 -7.126 1.00 90.62 197 THR A O 1
ATOM 1582 N N . LYS A 1 198 ? 13.775 -15.377 -7.109 1.00 94.19 198 LYS A N 1
ATOM 1583 C CA . LYS A 1 198 ? 14.776 -15.447 -6.040 1.00 94.19 198 LYS A CA 1
ATOM 1584 C C . LYS A 1 198 ? 14.860 -14.127 -5.273 1.00 94.19 198 LYS A C 1
ATOM 1586 O O . LYS A 1 198 ? 15.256 -13.110 -5.832 1.00 94.19 198 LYS A O 1
ATOM 1591 N N . GLY A 1 199 ? 14.624 -14.177 -3.963 1.00 94.31 199 GLY A N 1
ATOM 1592 C CA . GLY A 1 199 ? 14.689 -12.997 -3.094 1.00 94.31 199 GLY A CA 1
ATOM 1593 C C . GLY A 1 199 ? 13.400 -12.173 -3.135 1.00 94.31 199 GLY A C 1
ATOM 1594 O O . GLY A 1 199 ? 12.333 -12.722 -3.382 1.00 94.31 199 GLY A O 1
ATOM 1595 N N . GLY A 1 200 ? 13.488 -10.872 -2.840 1.00 93.62 200 GLY A N 1
ATOM 1596 C CA . GLY A 1 200 ? 12.343 -9.946 -2.890 1.00 93.62 200 GLY A CA 1
ATOM 1597 C C . GLY A 1 200 ? 11.281 -10.137 -1.799 1.00 93.62 200 GLY A C 1
ATOM 1598 O O . GLY A 1 200 ? 10.219 -9.531 -1.875 1.00 93.62 200 GLY A O 1
ATOM 1599 N N . ALA A 1 201 ? 11.543 -10.975 -0.794 1.00 94.38 201 ALA A N 1
ATOM 1600 C CA . ALA A 1 201 ? 10.605 -11.216 0.296 1.00 94.38 201 ALA A CA 1
ATOM 1601 C C . ALA A 1 201 ? 10.554 -10.033 1.272 1.00 94.38 201 ALA A C 1
ATOM 1603 O O . ALA A 1 201 ? 11.599 -9.561 1.726 1.00 94.38 201 ALA A O 1
ATOM 1604 N N . THR A 1 202 ? 9.348 -9.643 1.680 1.00 93.56 202 THR A N 1
ATOM 1605 C CA . THR A 1 202 ? 9.147 -8.773 2.845 1.00 93.56 202 THR A CA 1
ATOM 1606 C C . THR A 1 202 ? 9.352 -9.581 4.117 1.00 93.56 202 THR A C 1
ATOM 1608 O O . THR A 1 202 ? 8.741 -10.634 4.303 1.00 93.56 202 THR A O 1
ATOM 1611 N N . ARG A 1 203 ? 10.235 -9.101 4.994 1.00 91.56 203 ARG A N 1
ATOM 1612 C CA . ARG A 1 203 ? 10.549 -9.744 6.271 1.00 91.56 203 ARG A CA 1
ATOM 1613 C C . ARG A 1 203 ? 10.161 -8.815 7.407 1.00 91.56 203 ARG A C 1
ATOM 1615 O O . ARG A 1 203 ? 10.694 -7.716 7.500 1.00 91.56 203 ARG A O 1
ATOM 1622 N N . MET A 1 204 ? 9.269 -9.286 8.272 1.00 88.50 204 MET A N 1
ATOM 1623 C CA . MET A 1 204 ? 8.965 -8.611 9.530 1.00 88.50 204 MET A CA 1
ATOM 1624 C C . MET A 1 204 ? 10.056 -8.971 10.538 1.00 88.50 204 MET A C 1
ATOM 1626 O O . MET A 1 204 ? 10.370 -10.150 10.709 1.00 88.50 204 MET A O 1
ATOM 1630 N N . MET A 1 205 ? 10.653 -7.963 11.165 1.00 84.88 205 MET A N 1
ATOM 1631 C CA . MET A 1 205 ? 11.700 -8.121 12.173 1.00 84.88 205 MET A CA 1
ATOM 1632 C C . MET A 1 205 ? 11.203 -7.560 13.499 1.00 84.88 205 MET A C 1
ATOM 1634 O O . MET A 1 205 ? 10.440 -6.598 13.521 1.00 84.88 205 MET A O 1
ATOM 1638 N N . GLU A 1 206 ? 11.619 -8.187 14.592 1.00 79.69 206 GLU A N 1
ATOM 1639 C CA . GLU A 1 206 ? 11.438 -7.621 15.923 1.00 79.69 206 GLU A CA 1
ATOM 1640 C C . GLU A 1 206 ? 12.493 -6.534 16.133 1.00 79.69 206 GLU A C 1
ATOM 1642 O O . GLU A 1 206 ? 13.644 -6.684 15.715 1.00 79.69 206 GLU A O 1
ATOM 1647 N N . GLU A 1 207 ? 12.096 -5.428 16.749 1.00 69.94 207 GLU A N 1
ATOM 1648 C CA . GLU A 1 207 ? 13.021 -4.362 17.108 1.00 69.94 207 GLU A CA 1
ATOM 1649 C C . GLU A 1 207 ? 13.917 -4.870 18.247 1.00 69.94 207 GLU A C 1
ATOM 1651 O O . GLU A 1 207 ? 13.497 -4.973 19.399 1.00 69.94 207 GLU A O 1
ATOM 1656 N N . SER A 1 208 ? 15.152 -5.263 17.929 1.00 57.59 208 SER A N 1
ATOM 1657 C CA . SER A 1 208 ? 16.156 -5.561 18.949 1.00 57.59 208 SER A CA 1
ATOM 1658 C C . SER A 1 208 ? 16.549 -4.245 19.620 1.00 57.59 208 SER A C 1
ATOM 1660 O O . SER A 1 208 ? 17.071 -3.359 18.945 1.00 57.59 208 SER A O 1
ATOM 1662 N N . GLY A 1 209 ? 16.287 -4.119 20.923 1.00 45.53 209 GLY A N 1
ATOM 1663 C CA . GLY A 1 209 ? 16.402 -2.888 21.722 1.00 45.53 209 GLY A CA 1
ATOM 1664 C C . GLY A 1 209 ? 17.799 -2.271 21.896 1.00 45.53 209 GLY A C 1
ATOM 1665 O O . GLY A 1 209 ? 18.012 -1.572 22.880 1.00 45.53 209 GLY A O 1
ATOM 1666 N N . ASP A 1 210 ? 18.726 -2.498 20.965 1.00 37.59 210 ASP A N 1
ATOM 1667 C CA . ASP A 1 210 ? 20.094 -1.961 20.976 1.00 37.59 210 ASP A CA 1
ATOM 1668 C C . ASP A 1 210 ? 20.288 -0.771 20.013 1.00 37.59 210 ASP A C 1
ATOM 1670 O O . ASP A 1 210 ? 21.407 -0.297 19.825 1.00 37.59 210 ASP A O 1
ATOM 1674 N N . ALA A 1 211 ? 19.217 -0.272 19.390 1.00 37.56 211 ALA A N 1
ATOM 1675 C CA . ALA A 1 211 ? 19.262 0.886 18.498 1.00 37.56 211 ALA A CA 1
ATOM 1676 C C . ALA A 1 211 ? 18.711 2.152 19.180 1.00 37.56 211 ALA A C 1
ATOM 1678 O O . ALA A 1 211 ? 17.624 2.621 18.847 1.00 37.56 211 ALA A O 1
ATOM 1679 N N . LEU A 1 212 ? 19.479 2.698 20.130 1.00 34.12 212 LEU A N 1
ATOM 1680 C CA . LEU A 1 212 ? 19.445 4.108 20.548 1.00 34.12 212 LEU A CA 1
ATOM 1681 C C . LEU A 1 212 ? 20.873 4.629 20.754 1.00 34.12 212 LEU A C 1
ATOM 1683 O O . LEU A 1 212 ? 21.705 3.889 21.330 1.00 34.12 212 LEU A O 1
#

InterPro domains:
  IPR045054 Prolyl 4-hydroxylase [PTHR10869] (66-204)